Protein AF-A0A9P6DT80-F1 (afdb_monomer_lite)

pLDDT: mean 73.85, std 18.06, range [27.28, 92.75]

Radius of gyration: 29.96 Å; chains: 1; bounding box: 90×29×107 Å

Structure (mmCIF, N/CA/C/O backbone):
data_AF-A0A9P6DT80-F1
#
_entry.id   AF-A0A9P6DT80-F1
#
loop_
_atom_site.group_PDB
_atom_site.id
_atom_site.type_symbol
_atom_site.label_atom_id
_atom_site.label_alt_id
_atom_site.label_comp_id
_atom_site.label_asym_id
_atom_site.label_entity_id
_atom_site.label_seq_id
_atom_site.pdbx_PDB_ins_code
_atom_site.Cartn_x
_atom_site.Cartn_y
_atom_site.Cartn_z
_atom_site.occupancy
_atom_site.B_iso_or_equiv
_atom_site.auth_seq_id
_atom_site.auth_comp_id
_atom_site.auth_asym_id
_atom_site.auth_atom_id
_atom_site.pdbx_PDB_model_num
ATOM 1 N N . MET A 1 1 ? 61.943 18.143 -21.502 1.00 36.88 1 MET A N 1
ATOM 2 C CA . MET A 1 1 ? 60.800 18.085 -20.567 1.00 36.88 1 MET A CA 1
ATOM 3 C C . MET A 1 1 ? 59.694 17.311 -21.251 1.00 36.88 1 MET A C 1
ATOM 5 O O . MET A 1 1 ? 59.221 17.772 -22.281 1.00 36.88 1 MET A O 1
ATOM 9 N N . GLY A 1 2 ? 59.376 16.107 -20.773 1.00 38.72 2 GLY A N 1
ATOM 10 C CA . GLY A 1 2 ? 58.326 15.289 -21.380 1.00 38.72 2 GLY A CA 1
ATOM 11 C C . GLY A 1 2 ? 56.953 15.842 -21.018 1.00 38.72 2 GLY A C 1
ATOM 12 O O . GLY A 1 2 ? 56.641 15.955 -19.835 1.00 38.72 2 GLY A O 1
ATOM 13 N N . VAL A 1 3 ? 56.146 16.184 -22.020 1.00 31.58 3 VAL A N 1
ATOM 14 C CA . VAL A 1 3 ? 54.720 16.437 -21.804 1.00 31.58 3 VAL A CA 1
ATOM 15 C C . VAL A 1 3 ? 54.060 15.072 -21.666 1.00 31.58 3 VAL A C 1
ATOM 17 O O . VAL A 1 3 ? 53.997 14.313 -22.631 1.00 31.58 3 VAL A O 1
ATOM 20 N N . LEU A 1 4 ? 53.620 14.747 -20.450 1.00 29.17 4 LEU A N 1
ATOM 21 C CA . LEU A 1 4 ? 52.730 13.617 -20.213 1.00 29.17 4 LEU A CA 1
ATOM 22 C C . LEU A 1 4 ? 51.490 13.821 -21.085 1.00 29.17 4 LEU A C 1
ATOM 24 O O . LEU A 1 4 ? 50.778 14.810 -20.911 1.00 29.17 4 LEU A O 1
ATOM 28 N N . ALA A 1 5 ? 51.244 12.909 -22.025 1.00 30.67 5 ALA A N 1
ATOM 29 C CA . ALA A 1 5 ? 49.955 12.868 -22.696 1.00 30.67 5 ALA A CA 1
ATOM 30 C C . ALA A 1 5 ? 48.882 12.650 -21.612 1.00 30.67 5 ALA A C 1
ATOM 32 O O . ALA A 1 5 ? 49.016 11.687 -20.847 1.00 30.67 5 ALA A O 1
ATOM 33 N N . PRO A 1 6 ? 47.858 13.517 -21.493 1.00 35.78 6 PRO A N 1
ATOM 34 C CA . PRO A 1 6 ? 46.719 13.196 -20.647 1.00 35.78 6 PRO A CA 1
ATOM 35 C C . PRO A 1 6 ? 46.125 11.880 -21.153 1.00 35.78 6 PRO A C 1
ATOM 37 O O . PRO A 1 6 ? 46.066 11.658 -22.366 1.00 35.78 6 PRO A O 1
ATOM 40 N N . ALA A 1 7 ? 45.742 10.996 -20.229 1.00 36.31 7 ALA A N 1
ATOM 41 C CA . ALA A 1 7 ? 45.117 9.731 -20.586 1.00 36.31 7 ALA A CA 1
ATOM 42 C C . ALA A 1 7 ? 43.916 10.027 -21.492 1.00 36.31 7 ALA A C 1
ATOM 44 O O . ALA A 1 7 ? 43.016 10.773 -21.115 1.00 36.31 7 ALA A O 1
ATOM 45 N N . MET A 1 8 ? 43.962 9.518 -22.721 1.00 42.62 8 MET A N 1
ATOM 46 C CA . MET A 1 8 ? 42.931 9.780 -23.713 1.00 42.62 8 MET A CA 1
ATOM 47 C C . MET A 1 8 ? 41.726 8.917 -23.346 1.00 42.62 8 MET A C 1
ATOM 49 O O . MET A 1 8 ? 41.722 7.718 -23.631 1.00 42.62 8 MET A O 1
ATOM 53 N N . ASP A 1 9 ? 40.760 9.516 -22.645 1.00 51.28 9 ASP A N 1
ATOM 54 C CA . ASP A 1 9 ? 39.538 8.836 -22.216 1.00 51.28 9 ASP A CA 1
ATOM 55 C C . ASP A 1 9 ? 38.872 8.139 -23.416 1.00 51.28 9 ASP A C 1
ATOM 57 O O . ASP A 1 9 ? 38.816 8.713 -24.512 1.00 51.28 9 ASP A O 1
ATOM 61 N N . PRO A 1 10 ? 38.416 6.882 -23.261 1.00 57.25 10 PRO A N 1
ATOM 62 C CA . PRO A 1 10 ? 38.037 6.058 -24.398 1.00 57.25 10 PRO A CA 1
ATOM 63 C C . PRO A 1 10 ? 36.824 6.642 -25.142 1.00 57.25 10 PRO A C 1
ATOM 65 O O . PRO A 1 10 ? 35.863 7.079 -24.501 1.00 57.25 10 PRO A O 1
ATOM 68 N N . PRO A 1 11 ? 36.830 6.624 -26.490 1.00 62.97 11 PRO A N 1
ATOM 69 C CA . PRO A 1 11 ? 35.710 7.109 -27.289 1.00 62.97 11 PRO A CA 1
ATOM 70 C C . PRO A 1 11 ? 34.443 6.271 -27.046 1.00 62.97 11 PRO A C 1
ATOM 72 O O . PRO A 1 11 ? 34.544 5.109 -26.640 1.00 62.97 11 PRO A O 1
ATOM 75 N N . PRO A 1 12 ? 33.247 6.823 -27.327 1.00 65.19 12 PRO A N 1
ATOM 76 C CA . PRO A 1 12 ? 31.992 6.110 -27.133 1.00 65.19 12 PRO A CA 1
ATOM 77 C C . PRO A 1 12 ? 31.936 4.806 -27.946 1.00 65.19 12 PRO A C 1
ATOM 79 O O . PRO A 1 12 ? 32.322 4.766 -29.116 1.00 65.19 12 PRO A O 1
ATOM 82 N N . LEU A 1 13 ? 31.453 3.731 -27.318 1.00 74.06 13 LEU A N 1
ATOM 83 C CA . LEU A 1 13 ? 31.483 2.372 -27.868 1.00 74.06 13 LEU A CA 1
ATOM 84 C C . LEU A 1 13 ? 30.098 1.929 -28.349 1.00 74.06 13 LEU A C 1
ATOM 86 O O . LEU A 1 13 ? 29.192 1.728 -27.545 1.00 74.06 13 LEU A O 1
ATOM 90 N N . ALA A 1 14 ? 29.963 1.711 -29.658 1.00 74.25 14 ALA A N 1
ATOM 91 C CA . ALA A 1 14 ? 28.757 1.195 -30.304 1.00 74.25 14 ALA A CA 1
ATOM 92 C C . ALA A 1 14 ? 28.966 -0.255 -30.779 1.00 74.25 14 ALA A C 1
ATOM 94 O O . ALA A 1 14 ? 29.925 -0.534 -31.502 1.00 74.25 14 ALA A O 1
ATOM 95 N N . MET A 1 15 ? 28.089 -1.190 -30.399 1.00 70.75 15 MET A N 1
ATOM 96 C CA . MET A 1 15 ? 28.215 -2.614 -30.751 1.00 70.75 15 MET A CA 1
ATOM 97 C C . MET A 1 15 ? 26.873 -3.265 -31.113 1.00 70.75 15 MET A C 1
ATOM 99 O O . MET A 1 15 ? 26.069 -3.561 -30.238 1.00 70.75 15 MET A O 1
ATOM 103 N N . GLY A 1 16 ? 26.687 -3.603 -32.392 1.00 60.28 16 GLY A N 1
ATOM 104 C CA . GLY A 1 16 ? 25.536 -4.376 -32.876 1.00 60.28 16 GLY A CA 1
ATOM 105 C C . GLY A 1 16 ? 24.397 -3.505 -33.412 1.00 60.28 16 GLY A C 1
ATOM 106 O O . GLY A 1 16 ? 23.577 -3.000 -32.657 1.00 60.28 16 GLY A O 1
ATOM 107 N N . GLY A 1 17 ? 24.308 -3.388 -34.741 1.00 66.88 17 GLY A N 1
ATOM 108 C CA . GLY A 1 17 ? 23.272 -2.594 -35.409 1.00 66.88 17 GLY A CA 1
ATOM 109 C C . GLY A 1 17 ? 23.470 -1.073 -35.283 1.00 66.88 17 GLY A C 1
ATOM 110 O O . GLY A 1 17 ? 24.549 -0.617 -34.899 1.00 66.88 17 GLY A O 1
ATOM 111 N N . PRO A 1 18 ? 22.453 -0.269 -35.648 1.00 71.81 18 PRO A N 1
ATOM 112 C CA . PRO A 1 18 ? 22.472 1.177 -35.445 1.00 71.81 18 PRO A CA 1
ATOM 113 C C . PRO A 1 18 ? 22.321 1.487 -33.948 1.00 71.81 18 PRO A C 1
ATOM 115 O O . PRO A 1 18 ? 21.215 1.430 -33.413 1.00 71.81 18 PRO A O 1
ATOM 118 N N . ALA A 1 19 ? 23.445 1.788 -33.298 1.00 71.12 19 ALA A N 1
ATOM 119 C CA . ALA A 1 19 ? 23.554 2.003 -31.856 1.00 71.12 19 ALA A CA 1
ATOM 120 C C . ALA A 1 19 ? 24.296 3.327 -31.550 1.00 71.12 19 ALA A C 1
ATOM 122 O O . ALA A 1 19 ? 25.499 3.307 -31.283 1.00 71.12 19 ALA A O 1
ATOM 123 N N . PRO A 1 20 ? 23.652 4.505 -31.681 1.00 76.62 20 PRO A N 1
ATOM 124 C CA . PRO A 1 20 ? 24.302 5.791 -31.427 1.00 76.62 20 PRO A CA 1
ATOM 125 C C . PRO A 1 20 ? 24.743 5.942 -29.962 1.00 76.62 20 PRO A C 1
ATOM 127 O O . PRO A 1 20 ? 23.935 5.820 -29.042 1.00 76.62 20 PRO A O 1
ATOM 130 N N . ALA A 1 21 ? 26.020 6.274 -29.761 1.00 77.00 21 ALA A N 1
ATOM 131 C CA . ALA A 1 21 ? 26.605 6.589 -28.462 1.00 77.00 21 ALA A CA 1
ATOM 132 C C . ALA A 1 21 ? 27.289 7.970 -28.513 1.00 77.00 21 ALA A C 1
ATOM 134 O O . ALA A 1 21 ? 28.134 8.215 -29.376 1.00 77.00 21 ALA A O 1
ATOM 135 N N . MET A 1 22 ? 26.912 8.883 -27.614 1.00 76.06 22 MET A N 1
ATOM 136 C CA . MET A 1 22 ? 27.377 10.272 -27.576 1.00 76.06 22 MET A CA 1
ATOM 137 C C . MET A 1 22 ? 27.570 10.745 -26.127 1.00 76.06 22 MET A C 1
ATOM 139 O O . MET A 1 22 ? 26.680 10.600 -25.294 1.00 76.06 22 MET A O 1
ATOM 143 N N . GLY A 1 23 ? 28.733 11.335 -25.843 1.00 65.69 23 GLY A N 1
ATOM 144 C CA . GLY A 1 23 ? 29.184 11.672 -24.488 1.00 65.69 23 GLY A CA 1
ATOM 145 C C . GLY A 1 23 ? 30.305 10.745 -24.000 1.00 65.69 23 GLY A C 1
ATOM 14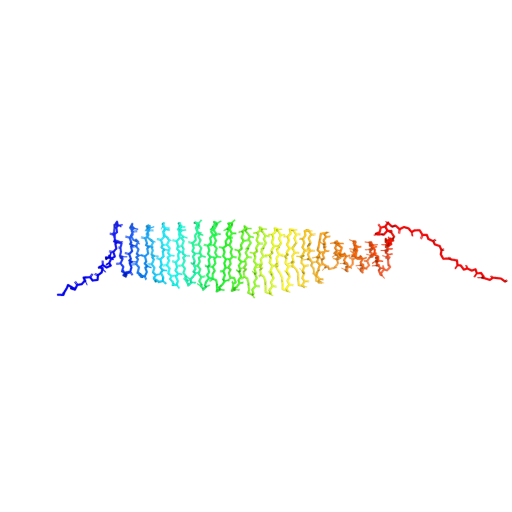6 O O . GLY A 1 23 ? 30.619 9.741 -24.644 1.00 65.69 23 GLY A O 1
ATOM 147 N N . LEU A 1 24 ? 30.968 11.124 -22.903 1.00 72.69 24 LEU A N 1
ATOM 148 C CA . LEU A 1 24 ? 32.151 10.432 -22.381 1.00 72.69 24 LEU A CA 1
ATOM 149 C C . LEU A 1 24 ? 31.971 10.054 -20.901 1.00 72.69 24 LEU A C 1
ATOM 151 O O . LEU A 1 24 ? 31.813 10.956 -20.081 1.00 72.69 24 LEU A O 1
ATOM 155 N N . PRO A 1 25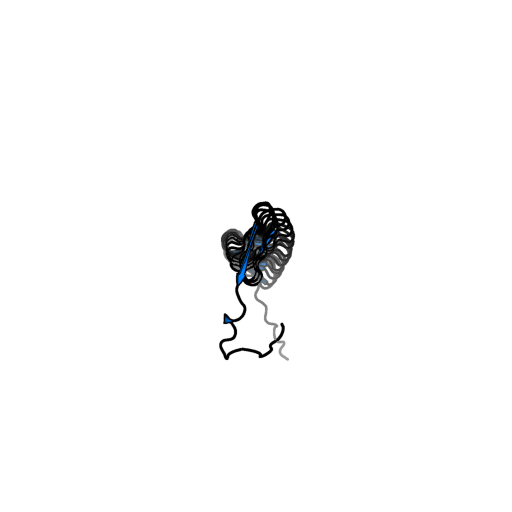 ? 32.063 8.766 -20.520 1.00 78.19 25 PRO A N 1
ATOM 156 C CA . PRO A 1 25 ? 32.027 7.570 -21.368 1.00 78.19 25 PRO A CA 1
ATOM 157 C C . PRO A 1 25 ? 30.581 7.156 -21.714 1.00 78.19 25 PRO A C 1
ATOM 159 O O . PRO A 1 25 ? 29.742 7.035 -20.822 1.00 78.19 25 PRO A O 1
ATOM 162 N N . ALA A 1 26 ? 30.298 6.877 -22.992 1.00 80.12 26 ALA A N 1
ATOM 163 C CA . ALA A 1 26 ? 29.012 6.329 -23.438 1.00 80.12 26 ALA A CA 1
ATOM 164 C C . ALA A 1 26 ? 29.171 4.964 -24.137 1.00 80.12 26 ALA A C 1
ATOM 166 O O . ALA A 1 26 ? 30.080 4.779 -24.947 1.00 80.12 26 ALA A O 1
ATOM 167 N N . LEU A 1 27 ? 28.282 4.008 -23.853 1.00 83.12 27 LEU A N 1
ATOM 168 C CA . LEU A 1 27 ? 28.263 2.677 -24.476 1.00 83.12 27 LEU A CA 1
ATOM 169 C C . LEU A 1 27 ? 26.845 2.316 -24.922 1.00 83.12 27 LEU A C 1
ATOM 171 O O . LEU A 1 27 ? 25.939 2.311 -24.097 1.00 83.12 27 LEU A O 1
ATOM 175 N N . ALA A 1 28 ? 26.671 1.963 -26.196 1.00 83.75 28 ALA A N 1
ATOM 176 C CA . ALA A 1 28 ? 25.418 1.463 -26.762 1.00 83.75 28 ALA A CA 1
ATOM 177 C C . ALA A 1 28 ? 25.636 0.073 -27.384 1.00 83.75 28 ALA A C 1
ATOM 179 O O . ALA A 1 28 ? 26.526 -0.119 -28.220 1.00 83.75 28 ALA A O 1
ATOM 180 N N . ARG A 1 29 ? 24.854 -0.919 -26.960 1.00 83.75 29 ARG A N 1
ATOM 181 C CA . ARG A 1 29 ? 24.945 -2.305 -27.421 1.00 83.75 29 ARG A CA 1
ATOM 182 C C . ARG A 1 29 ? 23.568 -2.872 -27.759 1.00 83.75 29 ARG A C 1
ATOM 184 O O . ARG A 1 29 ? 22.625 -2.717 -26.989 1.00 83.75 29 ARG A O 1
ATOM 191 N N . ASP A 1 30 ? 23.524 -3.590 -28.878 1.00 85.25 30 ASP A N 1
ATOM 192 C CA . ASP A 1 30 ? 22.353 -4.195 -29.521 1.00 85.25 30 ASP A CA 1
ATOM 193 C C . ASP A 1 30 ? 21.463 -3.208 -30.307 1.00 85.25 30 ASP A C 1
ATOM 195 O O . ASP A 1 30 ? 21.610 -1.984 -30.254 1.00 85.25 30 ASP A O 1
ATOM 199 N N . LEU A 1 31 ? 20.573 -3.767 -31.133 1.00 78.12 31 LEU A N 1
ATOM 200 C CA . LEU A 1 31 ? 19.854 -3.055 -32.192 1.00 78.12 31 LEU A CA 1
ATOM 201 C C . LEU A 1 31 ? 18.932 -1.950 -31.644 1.00 78.12 31 LEU A C 1
ATOM 203 O O . LEU A 1 31 ? 18.052 -2.218 -30.827 1.00 78.12 31 LEU A O 1
ATOM 207 N N . LEU A 1 32 ? 19.089 -0.722 -32.158 1.00 79.00 32 LEU A N 1
ATOM 208 C CA . LEU A 1 32 ? 18.347 0.473 -31.721 1.00 79.00 32 LEU A CA 1
ATOM 209 C C . LEU A 1 32 ? 18.551 0.829 -30.232 1.00 79.00 32 LEU A C 1
ATOM 211 O O . LEU A 1 32 ? 17.735 1.553 -29.663 1.00 79.00 32 LEU A O 1
ATOM 215 N N . SER A 1 33 ? 19.631 0.356 -29.602 1.00 83.88 33 SER A N 1
ATOM 216 C CA . SER A 1 33 ? 20.122 0.943 -28.349 1.00 83.88 33 SER A CA 1
ATOM 217 C C . SER A 1 33 ? 20.634 2.366 -28.595 1.00 83.88 33 SER A C 1
ATOM 219 O O . SER A 1 33 ? 21.113 2.687 -29.683 1.00 83.88 33 SER A O 1
ATOM 221 N N . LEU A 1 34 ? 20.532 3.242 -27.600 1.00 85.12 34 LEU A N 1
ATOM 222 C CA . LEU A 1 34 ? 21.004 4.624 -27.704 1.00 85.12 34 LEU A CA 1
ATOM 223 C C . LEU A 1 34 ? 21.593 5.056 -26.367 1.00 85.12 34 LEU A C 1
ATOM 225 O O . LEU A 1 34 ? 20.947 4.874 -25.345 1.00 85.12 34 LEU A O 1
ATOM 229 N N . ALA A 1 35 ? 22.780 5.660 -26.368 1.00 85.56 35 ALA A N 1
ATOM 230 C CA . ALA A 1 35 ? 23.416 6.199 -25.166 1.00 85.56 35 ALA A CA 1
ATOM 231 C C . ALA A 1 35 ? 23.802 7.670 -25.382 1.00 85.56 35 ALA A C 1
ATOM 233 O O . ALA A 1 35 ? 24.686 7.963 -26.182 1.00 85.56 35 ALA A O 1
ATOM 234 N N . MET A 1 36 ? 23.155 8.603 -24.683 1.00 83.50 36 MET A N 1
ATOM 235 C CA . MET A 1 36 ? 23.426 10.044 -24.771 1.00 83.50 36 MET A CA 1
ATOM 236 C C . MET A 1 36 ? 23.654 10.638 -23.378 1.00 83.50 36 MET A C 1
ATOM 238 O O . MET A 1 36 ? 22.701 11.000 -22.696 1.00 83.50 36 MET A O 1
ATOM 242 N N . GLY A 1 37 ? 24.912 10.738 -22.946 1.00 78.50 37 GLY A N 1
ATOM 243 C CA . GLY A 1 37 ? 25.258 11.189 -21.594 1.00 78.50 37 GLY A CA 1
ATOM 244 C C . GLY A 1 37 ? 26.698 10.877 -21.183 1.00 78.50 37 GLY A C 1
ATOM 245 O O . GLY A 1 37 ? 27.471 10.306 -21.952 1.00 78.50 37 GLY A O 1
ATOM 246 N N . ALA A 1 38 ? 27.082 11.282 -19.972 1.00 80.19 38 ALA A N 1
ATOM 247 C CA . ALA A 1 38 ? 28.473 11.238 -19.504 1.00 80.19 38 ALA A CA 1
ATOM 248 C C . ALA A 1 38 ? 28.589 10.944 -17.985 1.00 80.19 38 ALA A C 1
ATOM 250 O O . ALA A 1 38 ? 28.831 11.866 -17.205 1.00 80.19 38 ALA A O 1
ATOM 251 N N . PRO A 1 39 ? 28.440 9.683 -17.526 1.00 84.12 39 PRO A N 1
ATOM 252 C CA . PRO A 1 39 ? 28.348 8.445 -18.310 1.00 84.12 39 PRO A CA 1
ATOM 253 C C . PRO A 1 39 ? 26.930 8.016 -18.733 1.00 84.12 39 PRO A C 1
ATOM 255 O O . PRO A 1 39 ? 25.958 8.262 -18.019 1.00 84.12 39 PRO A O 1
ATOM 258 N N . ALA A 1 40 ? 26.835 7.285 -19.851 1.00 85.88 40 ALA A N 1
ATOM 259 C CA . ALA A 1 40 ? 25.605 6.628 -20.313 1.00 85.88 40 ALA A CA 1
ATOM 260 C C . ALA A 1 40 ? 25.857 5.178 -20.780 1.00 85.88 40 ALA A C 1
ATOM 262 O O . ALA A 1 40 ? 26.786 4.923 -21.544 1.00 85.88 40 ALA A O 1
ATOM 263 N N . LEU A 1 41 ? 25.027 4.216 -20.365 1.00 87.81 41 LEU A N 1
ATOM 264 C CA . LEU A 1 41 ? 25.150 2.806 -20.765 1.00 87.81 41 LEU A CA 1
ATOM 265 C C . LEU A 1 41 ? 23.805 2.238 -21.222 1.00 87.81 41 LEU A C 1
ATOM 267 O O . LEU A 1 41 ? 22.877 2.149 -20.431 1.00 87.81 41 LEU A O 1
ATOM 271 N N . ALA A 1 42 ? 23.721 1.807 -22.477 1.00 88.25 42 ALA A N 1
ATOM 272 C CA . ALA A 1 42 ? 22.556 1.185 -23.092 1.00 88.25 42 ALA A CA 1
ATOM 273 C C . ALA A 1 42 ? 22.914 -0.219 -23.600 1.00 88.25 42 ALA A C 1
ATOM 275 O O . ALA A 1 42 ? 23.799 -0.364 -24.442 1.00 88.25 42 ALA A O 1
ATOM 276 N N . VAL A 1 43 ? 22.255 -1.262 -23.091 1.00 88.12 43 VAL A N 1
ATOM 277 C CA . VAL A 1 43 ? 22.503 -2.665 -23.474 1.00 88.12 43 VAL A CA 1
ATOM 278 C C . VAL A 1 43 ? 21.173 -3.396 -23.629 1.00 88.12 43 VAL A C 1
ATOM 280 O O . VAL A 1 43 ? 20.625 -3.909 -22.654 1.00 88.12 43 VAL A O 1
ATOM 283 N N . GLY A 1 44 ? 20.646 -3.441 -24.849 1.00 86.19 44 GLY A N 1
ATOM 284 C CA . GLY A 1 44 ? 19.372 -4.089 -25.144 1.00 86.19 44 GLY A CA 1
ATOM 285 C C . GLY A 1 44 ? 18.709 -3.570 -26.417 1.00 86.19 44 GLY A C 1
ATOM 286 O O . GLY A 1 44 ? 19.036 -2.502 -26.934 1.00 86.19 44 GLY A O 1
ATOM 287 N N . VAL A 1 45 ? 17.748 -4.336 -26.936 1.00 87.62 45 VAL A N 1
ATOM 288 C CA . VAL A 1 45 ? 16.996 -3.946 -28.135 1.00 87.62 45 VAL A CA 1
ATOM 289 C C . VAL A 1 45 ? 16.026 -2.817 -27.791 1.00 87.62 45 VAL A C 1
ATOM 291 O O . VAL A 1 45 ? 15.202 -2.967 -26.887 1.00 87.62 45 VAL A O 1
ATOM 294 N N . GLN A 1 46 ? 16.112 -1.710 -28.538 1.00 85.62 46 GLN A N 1
ATOM 295 C CA . GLN A 1 46 ? 15.339 -0.483 -28.294 1.00 85.62 46 GLN A CA 1
ATOM 296 C C . GLN A 1 46 ? 15.502 0.062 -26.863 1.00 85.62 46 GLN A C 1
ATOM 298 O O . GLN A 1 46 ? 14.520 0.454 -26.234 1.00 85.62 46 GLN A O 1
ATOM 303 N N . ALA A 1 47 ? 16.740 0.076 -26.353 1.00 88.25 47 ALA A N 1
ATOM 304 C CA . ALA A 1 47 ? 17.060 0.565 -25.014 1.00 88.25 47 ALA A CA 1
ATOM 305 C C . ALA A 1 47 ? 17.731 1.959 -25.037 1.00 88.25 47 ALA A C 1
ATOM 307 O O . ALA A 1 47 ? 18.949 2.035 -25.222 1.00 88.25 47 ALA A O 1
ATOM 308 N N . PRO A 1 48 ? 16.990 3.078 -24.908 1.00 88.19 48 PRO A N 1
ATOM 309 C CA . PRO A 1 48 ? 17.581 4.410 -24.787 1.00 88.19 48 PRO A CA 1
ATOM 310 C C . PRO A 1 48 ? 18.008 4.732 -23.344 1.00 88.19 48 PRO A C 1
ATOM 312 O O . PRO A 1 48 ? 17.200 4.675 -22.422 1.00 88.19 48 PRO A O 1
ATOM 315 N N . ALA A 1 49 ? 19.258 5.157 -23.171 1.00 88.38 49 ALA A N 1
ATOM 316 C CA . ALA A 1 49 ? 19.795 5.804 -21.979 1.00 88.38 49 ALA A CA 1
ATOM 317 C C . ALA A 1 49 ? 20.179 7.254 -22.322 1.00 88.38 49 ALA A C 1
ATOM 319 O O . ALA A 1 49 ? 21.048 7.485 -23.165 1.00 88.38 49 ALA A O 1
ATOM 320 N N . MET A 1 50 ? 19.537 8.228 -21.685 1.00 85.62 50 MET A N 1
ATOM 321 C CA . MET A 1 50 ? 19.749 9.663 -21.884 1.00 85.62 50 MET A CA 1
ATOM 322 C C . MET A 1 50 ? 19.978 10.365 -20.539 1.00 85.62 50 MET A C 1
ATOM 324 O O . MET A 1 50 ? 19.385 9.974 -19.537 1.00 85.62 50 MET A O 1
ATOM 328 N N . ASP A 1 51 ? 20.791 11.424 -20.552 1.00 83.62 51 ASP A N 1
ATOM 329 C CA . ASP A 1 51 ? 21.189 12.275 -19.417 1.00 83.62 51 ASP A CA 1
ATOM 330 C C . ASP A 1 51 ? 22.315 11.712 -18.514 1.00 83.62 51 ASP A C 1
ATOM 332 O O . ASP A 1 51 ? 23.190 10.966 -18.958 1.00 83.62 51 ASP A O 1
ATOM 336 N N . LEU A 1 52 ? 22.409 12.215 -17.277 1.00 81.44 52 LEU A N 1
ATOM 337 C CA . LEU A 1 52 ? 23.649 12.307 -16.500 1.00 81.44 52 LEU A CA 1
ATOM 338 C C . LEU A 1 52 ? 23.507 11.819 -15.045 1.00 81.44 52 LEU A C 1
ATOM 340 O O . LEU A 1 52 ? 22.966 12.549 -14.215 1.00 81.44 52 LEU A O 1
ATOM 344 N N . PRO A 1 53 ? 24.134 10.694 -14.661 1.00 86.50 53 PRO A N 1
ATOM 345 C CA . PRO A 1 53 ? 24.394 9.483 -15.448 1.00 86.50 53 PRO A CA 1
ATOM 346 C C . PRO A 1 53 ? 23.126 8.672 -15.768 1.00 86.50 53 PRO A C 1
ATOM 348 O O . PRO A 1 53 ? 22.171 8.693 -14.993 1.00 86.50 53 PRO A O 1
ATOM 351 N N . ALA A 1 54 ? 23.156 7.878 -16.843 1.00 87.81 54 ALA A N 1
ATOM 352 C CA . ALA A 1 54 ? 22.028 7.038 -17.265 1.00 87.81 54 ALA A CA 1
ATOM 353 C C . ALA A 1 54 ? 22.422 5.579 -17.569 1.00 87.81 54 ALA A C 1
ATOM 355 O O . ALA A 1 54 ? 23.442 5.321 -18.211 1.00 87.81 54 ALA A O 1
ATOM 356 N N . LEU A 1 55 ? 21.597 4.609 -17.163 1.00 90.12 55 LEU A N 1
ATOM 357 C CA . LEU A 1 55 ? 21.770 3.188 -17.498 1.00 90.12 55 LEU A CA 1
ATOM 358 C C . LEU A 1 55 ? 20.450 2.581 -17.981 1.00 90.12 55 LEU A C 1
ATOM 360 O O . LEU A 1 55 ? 19.486 2.608 -17.234 1.00 90.12 55 LEU A O 1
ATOM 364 N N . ALA A 1 56 ? 20.413 1.984 -19.170 1.00 90.25 56 ALA A N 1
ATOM 365 C CA . ALA A 1 56 ? 19.288 1.213 -19.695 1.00 90.25 56 ALA A CA 1
ATOM 366 C C . ALA A 1 56 ? 19.746 -0.199 -20.090 1.00 90.25 56 ALA A C 1
ATOM 368 O O . ALA A 1 56 ? 20.725 -0.365 -20.824 1.00 90.25 56 ALA A O 1
ATOM 369 N N . ARG A 1 57 ? 19.056 -1.232 -19.606 1.00 90.44 57 ARG A N 1
ATOM 370 C CA . ARG A 1 57 ? 19.411 -2.633 -19.842 1.00 90.44 57 ARG A CA 1
ATOM 371 C C . ARG A 1 57 ? 18.179 -3.510 -20.057 1.00 90.44 57 ARG A C 1
ATOM 373 O O . ARG A 1 57 ? 17.236 -3.438 -19.279 1.00 90.44 57 ARG A O 1
ATOM 380 N N . ASP A 1 58 ? 18.292 -4.407 -21.036 1.00 90.62 58 ASP A N 1
ATOM 381 C CA . ASP A 1 58 ? 17.274 -5.336 -21.546 1.00 90.62 58 ASP A CA 1
ATOM 382 C C . ASP A 1 58 ? 16.275 -4.687 -22.536 1.00 90.62 58 ASP A C 1
ATOM 384 O O . ASP A 1 58 ? 16.431 -3.540 -22.956 1.00 90.62 58 ASP A O 1
ATOM 388 N N . LEU A 1 59 ? 15.317 -5.473 -23.039 1.00 88.06 59 LEU A N 1
ATOM 389 C CA . LEU A 1 59 ? 14.430 -5.091 -24.148 1.00 88.06 59 LEU A CA 1
ATOM 390 C C . LEU A 1 59 ? 13.433 -3.997 -23.730 1.00 88.06 59 LEU A C 1
ATOM 392 O O . LEU A 1 59 ? 12.696 -4.180 -22.764 1.00 88.06 59 LEU A O 1
ATOM 396 N N . LEU A 1 60 ? 13.350 -2.901 -24.494 1.00 88.12 60 LEU A N 1
ATOM 397 C CA . LEU A 1 60 ? 12.487 -1.741 -24.196 1.00 88.12 60 LEU A CA 1
ATOM 398 C C . LEU A 1 60 ? 12.752 -1.080 -22.822 1.00 88.12 60 LEU A C 1
ATOM 400 O O . LEU A 1 60 ? 11.858 -0.449 -22.257 1.00 88.12 60 LEU A O 1
ATOM 404 N N . ALA A 1 61 ? 13.961 -1.215 -22.271 1.00 89.62 61 ALA A N 1
ATOM 405 C CA . ALA A 1 61 ? 14.381 -0.467 -21.087 1.00 89.62 61 ALA A CA 1
ATOM 406 C C . ALA A 1 61 ? 14.718 0.982 -21.460 1.00 89.62 61 ALA A C 1
ATOM 408 O O . ALA A 1 61 ? 15.531 1.219 -22.347 1.00 89.62 61 ALA A O 1
ATOM 409 N N . LEU A 1 62 ? 14.118 1.959 -20.787 1.00 90.50 62 LEU A N 1
ATOM 410 C CA . LEU A 1 62 ? 14.274 3.377 -21.101 1.00 90.50 62 LEU A CA 1
ATOM 411 C C . LEU A 1 62 ? 14.744 4.113 -19.852 1.00 90.50 62 LEU A C 1
ATOM 413 O O . LEU A 1 62 ? 14.056 4.083 -18.845 1.00 90.50 62 LEU A O 1
ATOM 417 N N . ALA A 1 63 ? 15.883 4.793 -19.917 1.00 90.69 63 ALA A N 1
ATOM 418 C CA . ALA A 1 63 ? 16.380 5.662 -18.858 1.00 90.69 63 ALA A CA 1
ATOM 419 C C . ALA A 1 63 ? 16.510 7.090 -19.396 1.00 90.69 63 ALA A C 1
ATOM 421 O O . ALA A 1 63 ? 17.283 7.333 -20.319 1.00 90.69 63 ALA A O 1
ATOM 422 N N . MET A 1 64 ? 15.751 8.023 -18.829 1.00 87.81 64 MET A N 1
ATOM 423 C CA . MET A 1 64 ? 15.826 9.459 -19.103 1.00 87.81 64 MET A CA 1
ATOM 424 C C . MET A 1 64 ? 15.806 10.207 -17.767 1.00 87.81 64 MET A C 1
ATOM 426 O O . MET A 1 64 ? 14.944 9.946 -16.926 1.00 87.81 64 MET A O 1
ATOM 430 N N . GLY A 1 65 ? 16.730 11.143 -17.570 1.00 82.31 65 GLY A N 1
ATOM 431 C CA . GLY A 1 65 ? 16.882 11.899 -16.329 1.00 82.31 65 GLY A CA 1
ATOM 432 C C . GLY A 1 65 ? 18.211 11.674 -15.603 1.00 82.31 65 GLY A C 1
ATOM 433 O O . GLY A 1 65 ? 18.997 10.777 -15.898 1.00 82.31 65 GLY A O 1
ATOM 434 N N . ALA A 1 66 ? 18.488 12.562 -14.649 1.00 83.06 66 ALA A N 1
ATOM 435 C CA . ALA A 1 66 ? 19.818 12.756 -14.085 1.00 83.06 66 ALA A CA 1
ATOM 436 C C . ALA A 1 66 ? 19.828 12.568 -12.555 1.00 83.06 66 ALA A C 1
ATOM 438 O O . ALA A 1 66 ? 19.437 13.497 -11.846 1.00 83.06 66 ALA A O 1
ATOM 439 N N . PRO A 1 67 ? 20.282 11.425 -12.001 1.00 86.38 67 PRO A N 1
ATOM 440 C CA . PRO A 1 67 ? 20.579 10.143 -12.650 1.00 86.38 67 PRO A CA 1
ATOM 441 C C . PRO A 1 67 ? 19.334 9.275 -12.902 1.00 86.38 67 PRO A C 1
ATOM 443 O O . PRO A 1 67 ? 18.380 9.327 -12.121 1.00 86.38 67 PRO A O 1
ATOM 446 N N . ALA A 1 68 ? 19.402 8.392 -13.902 1.00 87.56 68 ALA A N 1
ATOM 447 C CA . ALA A 1 68 ? 18.373 7.394 -14.214 1.00 87.56 68 ALA A CA 1
ATOM 448 C C . ALA A 1 68 ? 18.962 5.980 -14.387 1.00 87.56 68 ALA A C 1
ATOM 450 O O . ALA A 1 68 ? 20.086 5.798 -14.859 1.00 87.56 68 ALA A O 1
ATOM 451 N N . LEU A 1 69 ? 18.194 4.954 -14.019 1.00 90.69 69 LEU A N 1
ATOM 452 C CA . LEU A 1 69 ? 18.574 3.548 -14.167 1.00 90.69 69 LEU A CA 1
ATOM 453 C C . LEU A 1 69 ? 17.336 2.738 -14.545 1.00 90.69 69 LEU A C 1
ATOM 455 O O . LEU A 1 69 ? 16.341 2.808 -13.845 1.00 90.69 69 LEU A O 1
ATOM 459 N N . ALA A 1 70 ? 17.410 1.946 -15.605 1.00 91.00 70 ALA A N 1
ATOM 460 C CA . ALA A 1 70 ? 16.371 1.052 -16.087 1.00 91.00 70 ALA A CA 1
ATOM 461 C C . ALA A 1 70 ? 16.979 -0.330 -16.341 1.00 91.00 70 ALA A C 1
ATOM 463 O O . ALA A 1 70 ? 17.870 -0.468 -17.180 1.00 91.00 70 ALA A O 1
ATOM 464 N N . VAL A 1 71 ? 16.523 -1.352 -15.618 1.00 90.75 71 VAL A N 1
ATOM 465 C CA . VAL A 1 71 ? 16.996 -2.736 -15.763 1.00 90.75 71 VAL A CA 1
ATOM 466 C C . VAL A 1 71 ? 15.802 -3.681 -15.780 1.00 90.75 71 VAL A C 1
ATOM 468 O O . VAL A 1 71 ? 15.179 -3.930 -14.750 1.00 90.75 71 VAL A O 1
ATOM 471 N N . GLY A 1 72 ? 15.495 -4.227 -16.952 1.00 88.00 72 GLY A N 1
ATOM 472 C CA . GLY A 1 72 ? 14.410 -5.183 -17.136 1.00 88.00 72 GLY A CA 1
ATOM 473 C C . GLY A 1 72 ? 13.613 -4.932 -18.409 1.00 88.00 72 GLY A C 1
ATOM 474 O O . GLY A 1 72 ? 13.665 -3.865 -19.020 1.00 88.00 72 GLY A O 1
ATOM 475 N N . VAL A 1 73 ? 12.853 -5.945 -18.821 1.00 89.06 73 VAL A N 1
ATOM 476 C CA . VAL A 1 73 ? 11.993 -5.849 -20.003 1.00 89.06 73 VAL A CA 1
ATOM 477 C C . VAL A 1 73 ? 10.873 -4.837 -19.750 1.00 89.06 73 VAL A C 1
ATOM 479 O O . VAL A 1 73 ? 10.144 -4.971 -18.770 1.00 89.06 73 VAL A O 1
ATOM 482 N N . GLN A 1 74 ? 10.725 -3.862 -20.653 1.00 88.75 74 GLN A N 1
ATOM 483 C CA . GLN A 1 74 ? 9.752 -2.763 -20.547 1.00 88.75 74 GLN A CA 1
ATOM 484 C C . GLN A 1 74 ? 9.893 -1.962 -19.239 1.00 88.75 74 GLN A C 1
ATOM 486 O O . GLN A 1 74 ? 8.919 -1.778 -18.515 1.00 88.75 74 GLN A O 1
ATOM 491 N N . ALA A 1 75 ? 11.110 -1.483 -18.959 1.00 90.38 75 ALA A N 1
ATOM 492 C CA . ALA A 1 75 ? 11.450 -0.675 -17.784 1.00 90.38 75 ALA A CA 1
ATOM 493 C C . ALA A 1 75 ? 11.673 0.816 -18.106 1.00 90.38 75 ALA A C 1
ATOM 495 O O . ALA A 1 75 ? 12.814 1.221 -18.318 1.00 90.38 75 ALA A O 1
ATOM 496 N N . PRO A 1 76 ? 10.628 1.661 -18.162 1.00 89.62 76 PRO A N 1
ATOM 497 C CA . PRO A 1 76 ? 10.782 3.115 -18.161 1.00 89.62 76 PRO A CA 1
ATOM 498 C C . PRO A 1 76 ? 11.167 3.691 -16.785 1.00 89.62 76 PRO A C 1
ATOM 500 O O . PRO A 1 76 ? 10.396 3.640 -15.829 1.00 89.62 76 PRO A O 1
ATOM 503 N N . ALA A 1 77 ? 12.326 4.339 -16.746 1.00 90.56 77 ALA A N 1
ATOM 504 C CA . ALA A 1 77 ? 12.815 5.259 -15.729 1.00 90.56 77 ALA A CA 1
ATOM 505 C C . ALA A 1 77 ? 12.881 6.674 -16.327 1.00 90.56 77 ALA A C 1
ATOM 507 O O . ALA A 1 77 ? 13.733 6.960 -17.166 1.00 90.56 77 ALA A O 1
ATOM 508 N N . MET A 1 78 ? 11.964 7.555 -15.929 1.00 88.06 78 MET A N 1
ATOM 509 C CA . MET A 1 78 ? 11.810 8.919 -16.448 1.00 88.06 78 MET A CA 1
ATOM 510 C C . MET A 1 78 ? 11.819 9.930 -15.298 1.00 88.06 78 MET A C 1
ATOM 512 O O . MET A 1 78 ? 10.770 10.404 -14.853 1.00 88.06 78 MET A O 1
ATOM 516 N N . GLY A 1 79 ? 13.004 10.249 -14.781 1.00 84.12 79 GLY A N 1
ATOM 517 C CA . GLY A 1 79 ? 13.113 11.064 -13.579 1.00 84.12 79 GLY A CA 1
ATOM 518 C C . GLY A 1 79 ? 14.527 11.288 -13.054 1.00 84.12 79 GLY A C 1
ATOM 519 O O . GLY A 1 79 ? 15.485 10.625 -13.438 1.00 84.12 79 GLY A O 1
ATOM 520 N N . VAL A 1 80 ? 14.641 12.239 -12.129 1.00 85.94 80 VAL A N 1
ATOM 521 C CA . VAL A 1 80 ? 15.850 12.467 -11.324 1.00 85.94 80 VAL A CA 1
ATOM 522 C C . VAL A 1 80 ? 15.841 11.454 -10.185 1.00 85.94 80 VAL A C 1
ATOM 524 O O . VAL A 1 80 ? 14.877 11.428 -9.428 1.00 85.94 80 VAL A O 1
ATOM 527 N N . LEU A 1 81 ? 16.898 10.648 -10.028 1.00 85.50 81 LEU A N 1
ATOM 528 C CA . LEU A 1 81 ? 16.996 9.612 -8.982 1.00 85.50 81 LEU A CA 1
ATOM 529 C C . LEU A 1 81 ? 15.830 8.596 -9.025 1.00 85.50 81 LEU A C 1
ATOM 531 O O . LEU A 1 81 ? 15.341 8.164 -7.982 1.00 85.50 81 LEU A O 1
ATOM 535 N N . ALA A 1 82 ? 15.376 8.217 -10.224 1.00 87.88 82 ALA A N 1
ATOM 536 C CA . ALA A 1 82 ? 14.194 7.373 -10.432 1.00 87.88 82 ALA A CA 1
ATOM 537 C C . ALA A 1 82 ? 14.544 5.992 -11.040 1.00 87.88 82 ALA A C 1
ATOM 539 O O . ALA A 1 82 ? 14.288 5.768 -12.221 1.00 87.88 82 ALA A O 1
ATOM 540 N N . PRO A 1 83 ? 15.196 5.072 -10.298 1.00 88.88 83 PRO A N 1
ATOM 541 C CA . PRO A 1 83 ? 15.578 3.762 -10.825 1.00 88.88 83 PRO A CA 1
ATOM 542 C C . PRO A 1 83 ? 14.364 2.837 -11.018 1.00 88.88 83 PRO A C 1
ATOM 544 O O . PRO A 1 83 ? 13.583 2.666 -10.090 1.00 88.88 83 PRO A O 1
ATOM 547 N N . ALA A 1 84 ? 14.258 2.187 -12.176 1.00 90.81 84 ALA A N 1
ATOM 548 C CA . ALA A 1 84 ? 13.278 1.159 -12.516 1.00 90.81 84 ALA A CA 1
ATOM 549 C C . ALA A 1 84 ? 13.970 -0.219 -12.647 1.00 90.81 84 ALA A C 1
ATOM 551 O O . ALA A 1 84 ? 14.869 -0.377 -13.476 1.00 90.81 84 ALA A O 1
ATOM 552 N N . MET A 1 85 ? 13.578 -1.217 -11.848 1.00 89.50 85 MET A N 1
ATOM 553 C CA . MET A 1 85 ? 14.118 -2.589 -11.889 1.00 89.50 85 MET A CA 1
ATOM 554 C C . MET A 1 85 ? 13.013 -3.661 -11.864 1.00 89.50 85 MET A C 1
ATOM 556 O O . MET A 1 85 ? 11.977 -3.455 -11.242 1.00 89.50 85 MET A O 1
ATOM 560 N N . ASP A 1 86 ? 13.283 -4.811 -12.489 1.00 87.19 86 ASP A N 1
ATOM 561 C CA . ASP A 1 86 ? 12.417 -6.004 -12.623 1.00 87.19 86 ASP A CA 1
ATOM 562 C C . ASP A 1 86 ? 11.164 -5.820 -13.511 1.00 87.19 86 ASP A C 1
ATOM 564 O O . ASP A 1 86 ? 10.360 -4.931 -13.264 1.00 87.19 86 ASP A O 1
ATOM 568 N N . PRO A 1 87 ? 10.940 -6.668 -14.537 1.00 79.50 87 PRO A N 1
ATOM 569 C CA . PRO A 1 87 ? 9.934 -6.442 -15.585 1.00 79.50 87 PRO A CA 1
ATOM 570 C C . PRO A 1 87 ? 8.472 -6.534 -15.099 1.00 79.50 87 PRO A C 1
ATOM 572 O O . PRO A 1 87 ? 8.146 -7.508 -14.423 1.00 79.50 87 PRO A O 1
ATOM 575 N N . PRO A 1 88 ? 7.528 -5.689 -15.565 1.00 85.19 88 PRO A N 1
ATOM 576 C CA . PRO A 1 88 ? 7.681 -4.347 -16.127 1.00 85.19 88 PRO A CA 1
ATOM 577 C C . PRO A 1 88 ? 7.523 -3.268 -15.024 1.00 85.19 88 PRO A C 1
ATOM 579 O O . PRO A 1 88 ? 6.418 -3.090 -14.498 1.00 85.19 88 PRO A O 1
ATOM 582 N N . PRO A 1 89 ? 8.587 -2.525 -14.676 1.00 86.75 89 PRO A N 1
ATOM 583 C CA . PRO A 1 89 ? 8.567 -1.459 -13.684 1.00 86.75 89 PRO A CA 1
ATOM 584 C C . PRO A 1 89 ? 8.405 -0.088 -14.354 1.00 86.75 89 PRO A C 1
ATOM 586 O O . PRO A 1 89 ? 8.879 0.129 -15.466 1.00 86.75 89 PRO A O 1
ATOM 589 N N . LEU A 1 90 ? 7.797 0.876 -13.672 1.00 89.62 90 LEU A N 1
ATOM 590 C CA . LEU A 1 90 ? 7.596 2.224 -14.195 1.00 89.62 90 LEU A CA 1
ATOM 591 C C . LEU A 1 90 ? 7.949 3.261 -13.132 1.00 89.62 90 LEU A C 1
ATOM 593 O O . LEU A 1 90 ? 7.200 3.452 -12.182 1.00 89.62 90 LEU A O 1
ATOM 597 N N . ALA A 1 91 ? 9.088 3.927 -13.300 1.00 90.31 91 ALA A N 1
ATOM 598 C CA . ALA A 1 91 ? 9.540 5.025 -12.458 1.00 90.31 91 ALA A CA 1
ATOM 599 C C . ALA A 1 91 ? 9.389 6.352 -13.214 1.00 90.31 91 ALA A C 1
ATOM 601 O O . ALA A 1 91 ? 9.963 6.537 -14.286 1.00 90.31 91 ALA A O 1
ATOM 602 N N . MET A 1 92 ? 8.628 7.293 -12.664 1.00 87.69 92 MET A N 1
ATOM 603 C CA . MET A 1 92 ? 8.509 8.670 -13.145 1.00 87.69 92 MET A CA 1
ATOM 604 C C . MET A 1 92 ? 8.631 9.636 -11.963 1.00 87.69 92 MET A C 1
ATOM 606 O O . MET A 1 92 ? 8.267 9.284 -10.846 1.00 87.69 92 MET A O 1
ATOM 610 N N . GLY A 1 93 ? 9.121 10.854 -12.208 1.00 81.50 93 GLY A N 1
ATOM 611 C CA . GLY A 1 93 ? 9.135 11.933 -11.211 1.00 81.50 93 GLY A CA 1
ATOM 612 C C . GLY A 1 93 ? 10.500 12.223 -10.570 1.00 81.50 93 GLY A C 1
ATOM 613 O O . GLY A 1 93 ? 11.549 11.789 -11.040 1.00 81.50 93 GLY A O 1
ATOM 614 N N . GLY A 1 94 ? 10.498 13.047 -9.518 1.00 76.81 94 GLY A N 1
ATOM 615 C CA . GLY A 1 94 ? 11.687 13.332 -8.701 1.00 76.81 94 GLY A CA 1
ATOM 616 C C . GLY A 1 94 ? 11.856 12.286 -7.594 1.00 76.81 94 GLY A C 1
ATOM 617 O O . GLY A 1 94 ? 10.849 11.808 -7.087 1.00 76.81 94 GLY A O 1
ATOM 618 N N . PRO A 1 95 ? 13.095 11.981 -7.176 1.00 84.88 95 PRO A N 1
ATOM 619 C CA . PRO A 1 95 ? 13.525 10.726 -6.544 1.00 84.88 95 PRO A CA 1
ATOM 620 C C . PRO A 1 95 ? 12.447 9.644 -6.376 1.00 84.88 95 PRO A C 1
ATOM 622 O O . PRO A 1 95 ? 11.809 9.575 -5.329 1.00 84.88 95 PRO A O 1
ATOM 625 N N . ALA A 1 96 ? 12.257 8.820 -7.415 1.00 88.94 96 ALA A N 1
ATOM 626 C CA . ALA A 1 96 ? 11.129 7.889 -7.533 1.00 88.94 96 ALA A CA 1
ATOM 627 C C . ALA A 1 96 ? 11.533 6.439 -7.901 1.00 88.94 96 ALA A C 1
ATOM 629 O O . ALA A 1 96 ? 11.385 6.041 -9.056 1.00 88.94 96 ALA A O 1
ATOM 630 N N . PRO A 1 97 ? 12.082 5.626 -6.976 1.00 89.25 97 PRO A N 1
ATOM 631 C CA . PRO A 1 97 ? 12.444 4.231 -7.253 1.00 89.25 97 PRO A CA 1
ATOM 632 C C . PRO A 1 97 ? 11.227 3.331 -7.518 1.00 89.25 97 PRO A C 1
ATOM 634 O O . PRO A 1 97 ? 10.290 3.343 -6.727 1.00 89.25 97 PRO A O 1
ATOM 637 N N . ALA A 1 98 ? 11.273 2.491 -8.555 1.00 90.94 98 ALA A N 1
ATOM 638 C CA . ALA A 1 98 ? 10.320 1.414 -8.831 1.00 90.94 98 ALA A CA 1
ATOM 639 C C . ALA A 1 98 ? 11.062 0.072 -8.991 1.00 90.94 98 ALA A C 1
ATOM 641 O O . ALA A 1 98 ? 11.881 -0.074 -9.893 1.00 90.94 98 ALA A O 1
ATOM 642 N N . MET A 1 99 ? 10.804 -0.920 -8.139 1.00 90.06 99 MET A N 1
ATOM 643 C CA . MET A 1 99 ? 11.440 -2.244 -8.205 1.00 90.06 99 MET A CA 1
ATOM 644 C C . MET A 1 99 ? 10.411 -3.355 -7.990 1.00 90.06 99 MET A C 1
ATOM 646 O O . MET A 1 99 ? 9.799 -3.408 -6.924 1.00 90.06 99 MET A O 1
ATOM 650 N N . GLY A 1 100 ? 10.227 -4.249 -8.962 1.00 85.00 100 GLY A N 1
ATOM 651 C CA . GLY A 1 100 ? 9.402 -5.454 -8.816 1.00 85.00 100 GLY A CA 1
ATOM 652 C C . GLY A 1 100 ? 8.312 -5.657 -9.877 1.00 85.00 100 GLY A C 1
ATOM 653 O O . GLY A 1 100 ? 8.153 -4.887 -10.820 1.00 85.00 100 GLY A O 1
ATOM 654 N N . LEU A 1 101 ? 7.558 -6.748 -9.713 1.00 83.81 101 LEU A N 1
ATOM 655 C CA . LEU A 1 101 ? 6.700 -7.374 -10.730 1.00 83.81 101 LEU A CA 1
ATOM 656 C C . LEU A 1 101 ? 5.191 -7.097 -10.516 1.00 83.81 101 LEU A C 1
ATOM 658 O O . LEU A 1 101 ? 4.554 -7.805 -9.730 1.00 83.81 101 LEU A O 1
ATOM 662 N N . PRO A 1 102 ? 4.551 -6.199 -11.288 1.00 87.19 102 PRO A N 1
ATOM 663 C CA . PRO A 1 102 ? 5.025 -4.878 -11.722 1.00 87.19 102 PRO A CA 1
ATOM 664 C C . PRO A 1 102 ? 5.068 -3.848 -10.571 1.00 87.19 102 PRO A C 1
ATOM 666 O O . PRO A 1 102 ? 4.217 -3.869 -9.679 1.00 87.19 102 PRO A O 1
ATOM 669 N N . ALA A 1 103 ? 5.988 -2.885 -10.638 1.00 90.25 103 ALA A N 1
ATOM 670 C CA . ALA A 1 103 ? 6.084 -1.757 -9.705 1.00 90.25 103 ALA A CA 1
ATOM 671 C C . ALA A 1 103 ? 5.897 -0.407 -10.421 1.00 90.25 103 ALA A C 1
ATOM 673 O O . ALA A 1 103 ? 6.455 -0.205 -11.494 1.00 90.25 103 ALA A O 1
ATOM 674 N N . LEU A 1 104 ? 5.156 0.539 -9.836 1.00 91.38 104 LEU A N 1
ATOM 675 C CA . LEU A 1 104 ? 4.930 1.877 -10.404 1.00 91.38 104 LEU A CA 1
ATOM 676 C C . LEU A 1 104 ? 5.215 2.968 -9.370 1.00 91.38 104 LEU A C 1
ATOM 678 O O . LEU A 1 104 ? 4.473 3.066 -8.405 1.00 91.38 104 LEU A O 1
ATOM 682 N N . ALA A 1 105 ? 6.220 3.814 -9.585 1.00 91.69 105 ALA A N 1
ATOM 683 C CA . ALA A 1 105 ? 6.463 5.056 -8.844 1.00 91.69 105 ALA A CA 1
ATOM 684 C C . ALA A 1 105 ? 6.292 6.246 -9.803 1.00 91.69 105 ALA A C 1
ATOM 686 O O . ALA A 1 105 ? 6.767 6.171 -10.936 1.00 91.69 105 ALA A O 1
ATOM 687 N N . ARG A 1 106 ? 5.578 7.312 -9.418 1.00 89.56 106 ARG A N 1
ATOM 688 C CA . ARG A 1 106 ? 5.179 8.374 -10.372 1.00 89.56 106 ARG A CA 1
ATOM 689 C C . ARG A 1 106 ? 5.460 9.819 -9.949 1.00 89.56 106 ARG A C 1
ATOM 691 O O . ARG A 1 106 ? 5.705 10.654 -10.823 1.00 89.56 106 ARG A O 1
ATOM 698 N N . ASP A 1 107 ? 5.409 10.110 -8.657 1.00 88.69 107 ASP A N 1
ATOM 699 C CA . ASP A 1 107 ? 5.449 11.478 -8.137 1.00 88.69 107 ASP A CA 1
ATOM 700 C C . ASP A 1 107 ? 6.715 11.747 -7.307 1.00 88.69 107 ASP A C 1
ATOM 702 O O . ASP A 1 107 ? 7.531 10.858 -7.049 1.00 88.69 107 ASP A O 1
ATOM 706 N N . LEU A 1 108 ? 6.915 13.007 -6.913 1.00 87.19 108 LEU A N 1
ATOM 707 C CA . LEU A 1 108 ? 8.119 13.441 -6.206 1.00 87.19 108 LEU A CA 1
ATOM 708 C C . LEU A 1 108 ? 8.266 12.741 -4.844 1.00 87.19 108 LEU A C 1
ATOM 710 O O . LEU A 1 108 ? 7.368 12.823 -4.009 1.00 87.19 108 LEU A O 1
ATOM 714 N N . LEU A 1 109 ? 9.420 12.108 -4.598 1.00 87.81 109 LEU A N 1
ATOM 715 C CA . LEU A 1 109 ? 9.702 11.308 -3.394 1.00 87.81 109 LEU A CA 1
ATOM 716 C C . LEU A 1 109 ? 8.737 10.116 -3.204 1.00 87.81 109 LEU A C 1
ATOM 718 O O . LEU A 1 109 ? 8.552 9.643 -2.081 1.00 87.81 109 LEU A O 1
ATOM 722 N N . SER A 1 110 ? 8.117 9.634 -4.285 1.00 89.62 110 SER A N 1
ATOM 723 C CA . SER A 1 110 ? 7.411 8.348 -4.296 1.00 89.62 110 SER A CA 1
ATOM 724 C C . SER A 1 110 ? 8.415 7.185 -4.306 1.00 89.62 110 SER A C 1
ATOM 726 O O . SER A 1 110 ? 9.588 7.359 -4.624 1.00 89.62 110 SER A O 1
ATOM 728 N N . LEU A 1 111 ? 7.998 5.980 -3.923 1.00 90.88 111 LEU A N 1
ATOM 729 C CA . LEU A 1 111 ? 8.857 4.792 -3.991 1.00 90.88 111 LEU A CA 1
ATOM 730 C C . LEU A 1 111 ? 7.975 3.556 -4.087 1.00 90.88 111 LEU A C 1
ATOM 732 O O . LEU A 1 111 ? 7.160 3.356 -3.204 1.00 90.88 111 LEU A O 1
ATOM 736 N N . ALA A 1 112 ? 8.149 2.715 -5.098 1.00 91.81 112 ALA A N 1
ATOM 737 C CA . ALA A 1 112 ? 7.457 1.441 -5.244 1.00 91.81 112 ALA A CA 1
ATOM 738 C C . ALA A 1 112 ? 8.466 0.288 -5.177 1.00 91.81 112 ALA A C 1
ATOM 740 O O . ALA A 1 112 ? 9.313 0.156 -6.051 1.00 91.81 112 ALA A O 1
ATOM 741 N N . MET A 1 113 ? 8.390 -0.569 -4.162 1.00 90.44 113 MET A N 1
ATOM 742 C CA . MET A 1 113 ? 9.211 -1.782 -4.070 1.00 90.44 113 MET A CA 1
ATOM 743 C C . MET A 1 113 ? 8.334 -2.987 -3.754 1.00 90.44 113 MET A C 1
ATOM 745 O O . MET A 1 113 ? 7.752 -3.040 -2.679 1.00 90.44 113 MET A O 1
ATOM 749 N N . GLY A 1 114 ? 8.265 -3.969 -4.650 1.00 86.44 114 GLY A N 1
ATOM 750 C CA . GLY A 1 114 ? 7.522 -5.214 -4.466 1.00 86.44 114 GLY A CA 1
ATOM 751 C C . GLY A 1 114 ? 6.629 -5.575 -5.653 1.00 86.44 114 GLY A C 1
ATOM 752 O O . GLY A 1 114 ? 6.759 -5.025 -6.744 1.00 86.44 114 GLY A O 1
ATOM 753 N N . ALA A 1 115 ? 5.763 -6.570 -5.463 1.00 85.88 115 ALA A N 1
ATOM 754 C CA . ALA A 1 115 ? 5.111 -7.277 -6.563 1.00 85.88 115 ALA A CA 1
ATOM 755 C C . ALA A 1 115 ? 3.633 -7.599 -6.264 1.00 85.88 115 ALA A C 1
ATOM 757 O O . ALA A 1 115 ? 3.367 -8.552 -5.528 1.00 85.88 115 ALA A O 1
ATOM 758 N N . PRO A 1 116 ? 2.661 -6.872 -6.845 1.00 88.31 116 PRO A N 1
ATOM 759 C CA . PRO A 1 116 ? 2.774 -5.528 -7.420 1.00 88.31 116 PRO A CA 1
ATOM 760 C C . PRO A 1 116 ? 2.863 -4.420 -6.353 1.00 88.31 116 PRO A C 1
ATOM 762 O O . PRO A 1 116 ? 2.277 -4.550 -5.275 1.00 88.31 116 PRO A O 1
ATOM 765 N N . ALA A 1 117 ? 3.515 -3.304 -6.687 1.00 89.75 117 ALA A N 1
ATOM 766 C CA . ALA A 1 117 ? 3.602 -2.097 -5.852 1.00 89.75 117 ALA A CA 1
ATOM 767 C C . ALA A 1 117 ? 3.228 -0.833 -6.654 1.00 89.75 117 ALA A C 1
ATOM 769 O O . ALA A 1 117 ? 3.533 -0.739 -7.841 1.00 89.75 117 ALA A O 1
ATOM 770 N N . LEU A 1 118 ? 2.569 0.147 -6.028 1.00 92.38 118 LEU A N 1
ATOM 771 C CA . LEU A 1 118 ? 2.081 1.355 -6.709 1.00 92.38 118 LEU A CA 1
ATOM 772 C C . LEU A 1 118 ? 2.200 2.573 -5.788 1.00 92.38 118 LEU A C 1
ATOM 774 O O . LEU A 1 118 ? 1.500 2.647 -4.793 1.00 92.38 118 LEU A O 1
ATOM 778 N N . ALA A 1 119 ? 3.066 3.519 -6.127 1.00 92.25 119 ALA A N 1
ATOM 779 C CA . ALA A 1 119 ? 3.344 4.760 -5.417 1.00 92.25 119 ALA A CA 1
ATOM 780 C C . ALA A 1 119 ? 3.055 5.953 -6.340 1.00 92.25 119 ALA A C 1
ATOM 782 O O . ALA A 1 119 ? 3.885 6.351 -7.161 1.00 92.25 119 ALA A O 1
ATOM 783 N N . VAL A 1 120 ? 1.841 6.492 -6.242 1.00 91.19 120 VAL A N 1
ATOM 784 C CA . VAL A 1 120 ? 1.373 7.609 -7.081 1.00 91.19 120 VAL A CA 1
ATOM 785 C C . VAL A 1 120 ? 1.363 8.933 -6.322 1.00 91.19 120 VAL A C 1
ATOM 787 O O . VAL A 1 120 ? 1.462 9.969 -6.965 1.00 91.19 120 VAL A O 1
ATOM 790 N N . GLY A 1 121 ? 1.321 8.922 -4.988 1.00 86.94 121 GLY A N 1
ATOM 791 C CA . GLY A 1 121 ? 1.383 10.146 -4.191 1.00 86.94 121 GLY A CA 1
ATOM 792 C C . GLY A 1 121 ? 2.795 10.740 -4.076 1.00 86.94 121 GLY A C 1
ATOM 793 O O . GLY A 1 121 ? 3.797 10.029 -3.942 1.00 86.94 121 GLY A O 1
ATOM 794 N N . VAL A 1 122 ? 2.874 12.072 -4.049 1.00 89.00 122 VAL A N 1
ATOM 795 C CA . VAL A 1 122 ? 4.040 12.818 -3.546 1.00 89.00 122 VAL A CA 1
ATOM 796 C C . VAL A 1 122 ? 4.364 12.366 -2.116 1.00 89.00 122 VAL A C 1
ATOM 798 O O . VAL A 1 122 ? 3.485 12.328 -1.257 1.00 89.00 122 VAL A O 1
ATOM 801 N N . GLN A 1 123 ? 5.635 12.048 -1.850 1.00 89.12 123 GLN A N 1
ATOM 802 C CA . GLN A 1 123 ? 6.123 11.533 -0.557 1.00 89.12 123 GLN A CA 1
ATOM 803 C C . GLN A 1 123 ? 5.417 10.249 -0.063 1.00 89.12 123 GLN A C 1
ATOM 805 O O . GLN A 1 123 ? 5.384 9.989 1.142 1.00 89.12 123 GLN A O 1
ATOM 810 N N . ALA A 1 124 ? 4.874 9.433 -0.973 1.00 90.12 124 ALA A N 1
ATOM 811 C CA . ALA A 1 124 ? 4.079 8.248 -0.650 1.00 90.12 124 ALA A CA 1
ATOM 812 C C . ALA A 1 124 ? 4.820 6.939 -1.022 1.00 90.12 124 ALA A C 1
ATOM 814 O O . ALA A 1 124 ? 4.708 6.458 -2.150 1.00 90.12 124 ALA A O 1
ATOM 815 N N . PRO A 1 125 ? 5.633 6.351 -0.121 1.00 91.75 125 PRO A N 1
ATOM 816 C CA . PRO A 1 125 ? 6.316 5.083 -0.379 1.00 91.75 125 PRO A CA 1
ATOM 817 C C . PRO A 1 125 ? 5.371 3.873 -0.255 1.00 91.75 125 PRO A C 1
ATOM 819 O O . PRO A 1 125 ? 4.813 3.633 0.811 1.00 91.75 125 PRO A O 1
ATOM 822 N N . ALA A 1 126 ? 5.270 3.081 -1.322 1.00 92.75 126 ALA A N 1
ATOM 823 C CA . ALA A 1 126 ? 4.683 1.745 -1.417 1.00 92.75 126 ALA A CA 1
ATOM 824 C C . ALA A 1 126 ? 5.771 0.652 -1.334 1.00 92.75 126 ALA A C 1
ATOM 826 O O . ALA A 1 126 ? 6.482 0.394 -2.305 1.00 92.75 126 ALA A O 1
ATOM 827 N N . MET A 1 127 ? 5.904 -0.034 -0.201 1.00 91.75 127 MET A N 1
ATOM 828 C CA . MET A 1 127 ? 6.849 -1.142 -0.015 1.00 91.75 127 MET A CA 1
ATOM 829 C C . MET A 1 127 ? 6.123 -2.450 0.314 1.00 91.75 127 MET A C 1
ATOM 831 O O . MET A 1 127 ? 5.762 -2.679 1.462 1.00 91.75 127 MET A O 1
ATOM 835 N N . GLY A 1 128 ? 5.969 -3.342 -0.661 1.00 88.44 128 GLY A N 1
ATOM 836 C CA . GLY A 1 128 ? 5.598 -4.742 -0.467 1.00 88.44 128 GLY A CA 1
ATOM 837 C C . GLY A 1 128 ? 4.640 -5.282 -1.532 1.00 88.44 128 GLY A C 1
ATOM 838 O O . GLY A 1 128 ? 4.728 -4.927 -2.704 1.00 88.44 128 GLY A O 1
ATOM 839 N N . ILE A 1 129 ? 3.764 -6.209 -1.149 1.00 89.88 129 ILE A N 1
ATOM 840 C CA . ILE A 1 129 ? 2.885 -6.950 -2.071 1.00 89.88 129 ILE A CA 1
ATOM 841 C C . ILE A 1 129 ? 1.479 -6.361 -1.982 1.00 89.88 129 ILE A C 1
ATOM 843 O O . ILE A 1 129 ? 0.856 -6.456 -0.928 1.00 89.88 129 ILE A O 1
ATOM 847 N N . LEU A 1 130 ? 0.953 -5.798 -3.074 1.00 89.12 130 LEU A N 1
ATOM 848 C CA . LEU A 1 130 ? -0.388 -5.188 -3.129 1.00 89.12 130 LEU A CA 1
ATOM 849 C C . LEU A 1 130 ? -0.596 -4.083 -2.070 1.00 89.12 130 LEU A C 1
ATOM 851 O O . LEU A 1 130 ? -1.670 -3.969 -1.484 1.00 89.12 130 LEU A O 1
ATOM 855 N N . ALA A 1 131 ? 0.431 -3.267 -1.822 1.00 90.31 131 ALA A N 1
ATOM 856 C CA . ALA A 1 131 ? 0.394 -2.140 -0.885 1.00 90.31 131 ALA A CA 1
ATOM 857 C C . ALA A 1 131 ? 0.471 -0.794 -1.643 1.00 90.31 131 ALA A C 1
ATOM 859 O O . ALA A 1 131 ? 1.549 -0.208 -1.718 1.00 90.31 131 ALA A O 1
ATOM 860 N N . PRO A 1 132 ? -0.615 -0.329 -2.295 1.00 92.06 132 PRO A N 1
ATOM 861 C CA . PRO A 1 132 ? -0.612 0.931 -3.035 1.00 92.06 132 PRO A CA 1
ATOM 862 C C . PRO A 1 132 ? -0.608 2.153 -2.102 1.00 92.06 132 PRO A C 1
ATOM 864 O O . PRO A 1 132 ? -1.381 2.204 -1.154 1.00 92.06 132 PRO A O 1
ATOM 867 N N . ALA A 1 133 ? 0.219 3.143 -2.421 1.00 92.38 133 ALA A N 1
ATOM 868 C CA . ALA A 1 133 ? 0.334 4.460 -1.804 1.00 92.38 133 ALA A CA 1
ATOM 869 C C . ALA A 1 133 ? -0.112 5.523 -2.827 1.00 92.38 133 ALA A C 1
ATOM 871 O O . ALA A 1 133 ? 0.677 5.944 -3.683 1.00 92.38 133 ALA A O 1
ATOM 872 N N . THR A 1 134 ? -1.393 5.904 -2.828 1.00 90.69 134 THR A N 1
ATOM 873 C CA . THR A 1 134 ? -1.948 6.760 -3.900 1.00 90.69 134 THR A CA 1
ATOM 874 C C . THR A 1 134 ? -1.960 8.248 -3.591 1.00 90.69 134 THR A C 1
ATOM 876 O O . THR A 1 134 ? -2.063 9.022 -4.539 1.00 90.69 134 THR A O 1
ATOM 879 N N . ASP A 1 135 ? -1.824 8.650 -2.324 1.00 88.81 135 ASP A N 1
ATOM 880 C CA . ASP A 1 135 ? -2.116 10.024 -1.902 1.00 88.81 135 ASP A CA 1
ATOM 881 C C . ASP A 1 135 ? -1.019 10.710 -1.065 1.00 88.81 135 ASP A C 1
ATOM 883 O O . ASP A 1 135 ? 0.005 10.113 -0.723 1.00 88.81 135 ASP A O 1
ATOM 887 N N . VAL A 1 136 ? -1.199 12.006 -0.789 1.00 86.25 136 VAL A N 1
ATOM 888 C CA . VAL A 1 136 ? -0.133 12.917 -0.329 1.00 86.25 136 VAL A CA 1
ATOM 889 C C . VAL A 1 136 ? -0.299 13.381 1.126 1.00 86.25 136 VAL A C 1
ATOM 891 O O . VAL A 1 136 ? -1.137 14.244 1.380 1.00 86.25 136 VAL A O 1
ATOM 894 N N . PRO A 1 137 ? 0.574 12.993 2.078 1.00 86.75 137 PRO A N 1
ATOM 895 C CA . PRO A 1 137 ? 1.481 11.844 2.083 1.00 86.75 137 PRO A CA 1
ATOM 896 C C . PRO A 1 137 ? 0.828 10.603 2.726 1.00 86.75 137 PRO A C 1
ATOM 898 O O . PRO A 1 137 ? 0.417 10.640 3.887 1.00 86.75 137 PRO A O 1
ATOM 901 N N . ALA A 1 138 ? 0.798 9.484 2.000 1.00 88.44 138 ALA A N 1
ATOM 902 C CA . ALA A 1 138 ? 0.177 8.230 2.437 1.00 88.44 138 ALA A CA 1
ATOM 903 C C . ALA A 1 138 ? 1.134 7.025 2.249 1.00 88.44 138 ALA A C 1
ATOM 905 O O . ALA A 1 138 ? 1.107 6.372 1.208 1.00 88.44 138 ALA A O 1
ATOM 906 N N . PRO A 1 139 ? 2.042 6.726 3.202 1.00 91.44 139 PRO A N 1
ATOM 907 C CA . PRO A 1 139 ? 2.966 5.595 3.082 1.00 91.44 139 PRO A CA 1
ATOM 908 C C . PRO A 1 139 ? 2.242 4.249 3.251 1.00 91.44 139 PRO A C 1
ATOM 910 O O . PRO A 1 139 ? 1.535 4.054 4.237 1.00 91.44 139 PRO A O 1
ATOM 913 N N . ALA A 1 140 ? 2.485 3.310 2.336 1.00 92.19 140 ALA A N 1
ATOM 914 C CA . ALA A 1 140 ? 1.973 1.939 2.337 1.00 92.19 140 ALA A CA 1
ATOM 915 C C . ALA A 1 140 ? 3.132 0.938 2.478 1.00 92.19 140 ALA A C 1
ATOM 917 O O . ALA A 1 140 ? 3.946 0.793 1.572 1.00 92.19 140 ALA A O 1
ATOM 918 N N . MET A 1 141 ? 3.246 0.221 3.593 1.00 91.75 141 MET A N 1
ATOM 919 C CA . MET A 1 141 ? 4.351 -0.713 3.844 1.00 91.75 141 MET A CA 1
ATOM 920 C C . MET A 1 141 ? 3.844 -2.076 4.311 1.00 91.75 141 MET A C 1
ATOM 922 O O . MET A 1 141 ? 3.397 -2.215 5.440 1.00 91.75 141 MET A O 1
ATOM 926 N N . GLY A 1 142 ? 3.974 -3.104 3.477 1.00 90.12 142 GLY A N 1
ATOM 927 C CA . GLY A 1 142 ? 3.775 -4.507 3.828 1.00 90.12 142 GLY A CA 1
ATOM 928 C C . GLY A 1 142 ? 2.951 -5.277 2.794 1.00 90.12 142 GLY A C 1
ATOM 929 O O . GLY A 1 142 ? 3.167 -5.142 1.593 1.00 90.12 142 GLY A O 1
ATOM 930 N N . ILE A 1 143 ? 2.051 -6.153 3.238 1.00 91.00 143 ILE A N 1
ATOM 931 C CA . ILE A 1 143 ? 1.286 -7.045 2.351 1.00 91.00 143 ILE A CA 1
ATOM 932 C C . ILE A 1 143 ? -0.188 -6.668 2.438 1.00 91.00 143 ILE A C 1
ATOM 934 O O . ILE A 1 143 ? -0.764 -6.765 3.515 1.00 91.00 143 ILE A O 1
ATOM 938 N N . LEU A 1 144 ? -0.815 -6.289 1.321 1.00 90.12 144 LEU A N 1
ATOM 939 C CA . LEU A 1 144 ? -2.225 -5.875 1.261 1.00 90.12 144 LEU A CA 1
ATOM 940 C C . LEU A 1 144 ? -2.547 -4.726 2.239 1.00 90.12 144 LEU A C 1
ATOM 942 O O . LEU A 1 144 ? -3.572 -4.737 2.916 1.00 90.12 144 LEU A O 1
ATOM 946 N N . ALA A 1 145 ? -1.645 -3.748 2.329 1.00 91.69 145 ALA A N 1
ATOM 947 C CA . ALA A 1 145 ? -1.758 -2.570 3.189 1.00 91.69 145 ALA A CA 1
ATOM 948 C C . ALA A 1 145 ? -1.869 -1.291 2.329 1.00 91.69 145 ALA A C 1
ATOM 950 O O . ALA A 1 145 ? -0.880 -0.576 2.190 1.00 91.69 145 ALA A O 1
ATOM 951 N N . PRO A 1 146 ? -3.012 -1.042 1.658 1.00 91.81 146 PRO A N 1
ATOM 952 C CA . PRO A 1 146 ? -3.219 0.157 0.846 1.00 91.81 146 PRO A CA 1
ATOM 953 C C . PRO A 1 146 ? -3.318 1.417 1.719 1.00 91.81 146 PRO A C 1
ATOM 955 O O . PRO A 1 146 ? -4.040 1.411 2.709 1.00 91.81 146 PRO A O 1
ATOM 958 N N . ALA A 1 147 ? -2.632 2.487 1.323 1.00 91.50 147 ALA A N 1
ATOM 959 C CA . ALA A 1 147 ? -2.701 3.831 1.892 1.00 91.50 147 ALA A CA 1
ATOM 960 C C . ALA A 1 147 ? -3.287 4.771 0.827 1.00 91.50 147 ALA A C 1
ATOM 962 O O . ALA A 1 147 ? -2.568 5.205 -0.083 1.00 91.50 147 ALA A O 1
ATOM 963 N N . THR A 1 148 ? -4.601 5.011 0.874 1.00 88.19 148 THR A N 1
ATOM 964 C CA . THR A 1 148 ? -5.314 5.653 -0.248 1.00 88.19 148 THR A CA 1
ATOM 965 C C . THR A 1 148 ? -5.747 7.091 -0.029 1.00 88.19 148 THR A C 1
ATOM 967 O O . THR A 1 148 ? -6.208 7.691 -0.991 1.00 88.19 148 THR A O 1
ATOM 970 N N . ASP A 1 149 ? -5.563 7.641 1.173 1.00 86.38 149 ASP A N 1
ATOM 971 C CA . ASP A 1 149 ? -6.117 8.941 1.564 1.00 86.38 149 ASP A CA 1
ATOM 972 C C . ASP A 1 149 ? -5.131 9.855 2.308 1.00 86.38 149 ASP A C 1
ATOM 974 O O . ASP A 1 149 ? -4.083 9.432 2.807 1.00 86.38 149 ASP A O 1
ATOM 978 N N . VAL A 1 150 ? -5.477 11.143 2.388 1.00 83.94 150 VAL A N 1
ATOM 979 C CA . VAL A 1 150 ? -4.629 12.207 2.950 1.00 83.94 150 VAL A CA 1
ATOM 980 C C . VAL A 1 150 ? -4.942 12.510 4.420 1.00 83.94 150 VAL A C 1
ATOM 982 O O . VAL A 1 150 ? -6.001 13.062 4.704 1.00 83.94 150 VAL A O 1
ATOM 985 N N . PRO A 1 151 ? -3.984 12.390 5.359 1.00 83.81 151 PRO A N 1
ATOM 986 C CA . PRO A 1 151 ? -2.848 11.472 5.401 1.00 83.81 151 PRO A CA 1
ATOM 987 C C . PRO A 1 151 ? -3.210 10.180 6.160 1.00 83.81 151 PRO A C 1
ATOM 989 O O . PRO A 1 151 ? -3.447 10.204 7.371 1.00 83.81 151 PRO A O 1
ATOM 992 N N . ALA A 1 152 ? -3.201 9.042 5.467 1.00 86.56 152 ALA A N 1
ATOM 993 C CA . ALA A 1 152 ? -3.608 7.741 5.998 1.00 86.56 152 ALA A CA 1
ATOM 994 C C . ALA A 1 152 ? -2.477 6.696 5.826 1.00 86.56 152 ALA A C 1
ATOM 996 O O . ALA A 1 152 ? -2.416 6.016 4.806 1.00 86.56 152 ALA A O 1
ATOM 997 N N . PRO A 1 153 ? -1.521 6.578 6.772 1.00 90.06 153 PRO A N 1
ATOM 998 C CA . PRO A 1 153 ? -0.417 5.622 6.665 1.00 90.06 153 PRO A CA 1
ATOM 999 C C . PRO A 1 153 ? -0.881 4.177 6.919 1.00 90.06 153 PRO A C 1
ATOM 1001 O O . PRO A 1 153 ? -1.497 3.901 7.947 1.00 90.06 153 PRO A O 1
ATOM 1004 N N . ALA A 1 154 ? -0.508 3.256 6.029 1.00 90.81 154 ALA A N 1
ATOM 1005 C CA . ALA A 1 154 ? -0.763 1.818 6.119 1.00 90.81 154 ALA A CA 1
ATOM 1006 C C . ALA A 1 154 ? 0.550 1.050 6.339 1.00 90.81 154 ALA A C 1
ATOM 1008 O O . ALA A 1 154 ? 1.454 1.110 5.508 1.00 90.81 154 ALA A O 1
ATOM 1009 N N . MET A 1 155 ? 0.696 0.314 7.440 1.00 91.00 155 MET A N 1
ATOM 1010 C CA . MET A 1 155 ? 1.932 -0.394 7.793 1.00 91.00 155 MET A CA 1
ATOM 1011 C C . MET A 1 155 ? 1.662 -1.784 8.374 1.00 91.00 155 MET A C 1
ATOM 1013 O O . MET A 1 155 ? 1.380 -1.924 9.557 1.00 91.00 155 MET A O 1
ATOM 1017 N N . GLY A 1 156 ? 1.833 -2.832 7.574 1.00 89.25 156 GLY A N 1
ATOM 1018 C CA . GLY A 1 156 ? 1.893 -4.220 8.019 1.00 89.25 156 GLY A CA 1
ATOM 1019 C C . GLY A 1 156 ? 1.179 -5.178 7.070 1.00 89.25 156 GLY A C 1
ATOM 1020 O O . GLY A 1 156 ? 1.342 -5.094 5.856 1.00 89.25 156 GLY A O 1
ATOM 1021 N N . ILE A 1 157 ? 0.437 -6.147 7.602 1.00 90.00 157 ILE A N 1
ATOM 1022 C CA . ILE A 1 157 ? -0.209 -7.192 6.791 1.00 90.00 157 ILE A CA 1
ATOM 1023 C C . ILE A 1 157 ? -1.719 -7.020 6.893 1.00 90.00 157 ILE A C 1
ATOM 1025 O O . ILE A 1 157 ? -2.253 -7.127 7.991 1.00 90.00 157 ILE A O 1
ATOM 1029 N N . LEU A 1 158 ? -2.409 -6.806 5.770 1.00 88.06 158 LEU A N 1
ATOM 1030 C CA . LEU A 1 158 ? -3.860 -6.585 5.710 1.00 88.06 158 LEU A CA 1
ATOM 1031 C C . LEU A 1 158 ? -4.305 -5.413 6.607 1.00 88.06 158 LEU A C 1
ATOM 1033 O O . LEU A 1 158 ? -5.272 -5.516 7.360 1.00 88.06 158 LEU A O 1
ATOM 1037 N N . ALA A 1 159 ? -3.563 -4.307 6.540 1.00 90.25 159 ALA A N 1
ATOM 1038 C CA . ALA A 1 159 ? -3.791 -3.084 7.308 1.00 90.25 159 ALA A CA 1
ATOM 1039 C C . ALA A 1 159 ? -4.115 -1.910 6.355 1.00 90.25 159 ALA A C 1
ATOM 1041 O O . ALA A 1 159 ? -3.247 -1.073 6.121 1.00 90.25 159 ALA A O 1
ATOM 1042 N N . PRO A 1 160 ? -5.301 -1.888 5.714 1.00 90.31 160 PRO A N 1
ATOM 1043 C CA . PRO A 1 160 ? -5.712 -0.807 4.817 1.00 90.31 160 PRO A CA 1
ATOM 1044 C C . PRO A 1 160 ? -5.994 0.492 5.584 1.00 90.31 160 PRO A C 1
ATOM 1046 O O . PRO A 1 160 ? -6.731 0.465 6.563 1.00 90.31 160 PRO A O 1
ATOM 1049 N N . ALA A 1 161 ? -5.444 1.607 5.110 1.00 89.50 161 ALA A N 1
ATOM 1050 C CA . ALA A 1 161 ? -5.687 2.972 5.569 1.00 89.50 161 ALA A CA 1
ATOM 1051 C C . ALA A 1 161 ? -6.395 3.739 4.441 1.00 89.50 161 ALA A C 1
ATOM 1053 O O . ALA A 1 161 ? -5.749 4.218 3.503 1.00 89.50 161 ALA A O 1
ATOM 1054 N N . THR A 1 162 ? -7.728 3.767 4.479 1.00 85.44 162 THR A N 1
ATOM 1055 C CA . THR A 1 162 ? -8.560 4.146 3.318 1.00 85.44 162 THR A CA 1
ATOM 1056 C C . THR A 1 162 ? -9.518 5.293 3.589 1.00 85.44 162 THR A C 1
ATOM 1058 O O . THR A 1 162 ? -10.542 5.384 2.920 1.00 85.44 162 THR A O 1
ATOM 1061 N N . ASP A 1 163 ? -9.235 6.113 4.600 1.00 83.81 163 ASP A N 1
ATOM 1062 C CA . ASP A 1 163 ? -10.053 7.285 4.883 1.00 83.81 163 ASP A CA 1
ATOM 1063 C C . ASP A 1 163 ? -9.273 8.394 5.608 1.00 83.81 163 ASP A C 1
ATOM 1065 O O . ASP A 1 163 ? -8.182 8.182 6.154 1.00 83.81 163 ASP A O 1
ATOM 1069 N N . VAL A 1 164 ? -9.829 9.605 5.610 1.00 80.50 164 VAL A N 1
ATOM 1070 C CA . VAL A 1 164 ? -9.157 10.824 6.094 1.00 80.50 164 VAL A CA 1
ATOM 1071 C C . VAL A 1 164 ? -9.486 11.146 7.560 1.00 80.50 164 VAL A C 1
ATOM 1073 O O . VAL A 1 164 ? -10.622 11.503 7.859 1.00 80.50 164 VAL A O 1
ATOM 1076 N N . PRO A 1 165 ? -8.501 11.252 8.473 1.00 80.94 165 PRO A N 1
ATOM 1077 C CA . PRO A 1 165 ? -7.242 10.514 8.555 1.00 80.94 165 PRO A CA 1
ATOM 1078 C C . PRO A 1 165 ? -7.399 9.228 9.389 1.00 80.94 165 PRO A C 1
ATOM 1080 O O . PRO A 1 165 ? -7.726 9.276 10.578 1.00 80.94 165 PRO A O 1
ATOM 1083 N N . ALA A 1 166 ? -7.099 8.080 8.787 1.00 83.69 166 ALA A N 1
ATOM 1084 C CA . ALA A 1 166 ? -7.276 6.764 9.393 1.00 83.69 166 ALA A CA 1
ATOM 1085 C C . ALA A 1 166 ? -5.973 5.932 9.289 1.00 83.69 166 ALA A C 1
ATOM 1087 O O . ALA A 1 166 ? -5.772 5.219 8.310 1.00 83.69 166 ALA A O 1
ATOM 1088 N N . PRO A 1 167 ? -5.029 6.040 10.249 1.00 87.06 167 PRO A N 1
ATOM 1089 C CA . PRO A 1 167 ? -3.779 5.277 10.219 1.00 87.06 167 PRO A CA 1
ATOM 1090 C C . PRO A 1 167 ? -4.006 3.797 10.569 1.00 87.06 167 PRO A C 1
ATOM 1092 O O . PRO A 1 167 ? -4.589 3.494 11.609 1.00 87.06 167 PRO A O 1
ATOM 1095 N N . ALA A 1 168 ? -3.473 2.893 9.747 1.00 87.50 168 ALA A N 1
ATOM 1096 C CA . ALA A 1 168 ? -3.528 1.443 9.921 1.00 87.50 168 ALA A CA 1
ATOM 1097 C C . ALA A 1 168 ? -2.123 0.876 10.157 1.00 87.50 168 ALA A C 1
ATOM 1099 O O . ALA A 1 168 ? -1.300 0.873 9.247 1.00 87.50 168 ALA A O 1
ATOM 1100 N N . MET A 1 169 ? -1.811 0.371 11.351 1.00 88.56 169 MET A N 1
ATOM 1101 C CA . MET A 1 169 ? -0.503 -0.218 11.655 1.00 88.56 169 MET A CA 1
ATOM 1102 C C . MET A 1 169 ? -0.625 -1.553 12.385 1.00 88.56 169 MET A C 1
ATOM 1104 O O . MET A 1 169 ? -1.191 -1.635 13.468 1.00 88.56 169 MET A O 1
ATOM 1108 N N . GLY A 1 170 ? -0.007 -2.593 11.836 1.00 85.62 170 GLY A N 1
ATOM 1109 C CA . GLY A 1 170 ? 0.094 -3.925 12.415 1.00 85.62 170 GLY A CA 1
ATOM 1110 C C . GLY A 1 170 ? -0.461 -5.009 11.495 1.00 85.62 170 GLY A C 1
ATOM 1111 O O . GLY A 1 170 ? -0.318 -4.952 10.276 1.00 85.62 170 GLY A O 1
ATOM 1112 N N . ILE A 1 171 ? -1.037 -6.057 12.074 1.00 85.56 171 ILE A N 1
ATOM 1113 C CA . ILE A 1 171 ? -1.526 -7.217 11.317 1.00 85.56 171 ILE A CA 1
ATOM 1114 C C . ILE A 1 171 ? -3.041 -7.241 11.441 1.00 85.56 171 ILE A C 1
ATOM 1116 O O . ILE A 1 171 ? -3.537 -7.339 12.557 1.00 85.56 171 ILE A O 1
ATOM 1120 N N . LEU A 1 172 ? -3.766 -7.200 10.320 1.00 83.25 172 LEU A N 1
ATOM 1121 C CA . LEU A 1 172 ? -5.233 -7.193 10.273 1.00 83.25 172 LEU A CA 1
ATOM 1122 C C . LEU A 1 172 ? -5.830 -6.022 11.077 1.00 83.25 172 LEU A C 1
ATOM 1124 O O . LEU A 1 172 ? -6.738 -6.200 11.886 1.00 83.25 172 LEU A O 1
ATOM 1128 N N . ALA A 1 173 ? -5.285 -4.823 10.862 1.00 86.06 173 ALA A N 1
ATOM 1129 C CA . ALA A 1 173 ? -5.695 -3.580 11.512 1.00 86.06 173 ALA A CA 1
ATOM 1130 C C . ALA A 1 173 ? -6.222 -2.574 10.464 1.00 86.06 173 ALA A C 1
ATOM 1132 O O . ALA A 1 173 ? -5.516 -1.626 10.137 1.00 86.06 173 ALA A O 1
ATOM 1133 N N . PRO A 1 174 ? -7.403 -2.805 9.858 1.00 86.44 174 PRO A N 1
ATOM 1134 C CA . PRO A 1 174 ? -7.999 -1.891 8.884 1.00 86.44 174 PRO A CA 1
ATOM 1135 C C . PRO A 1 174 ? -8.498 -0.598 9.543 1.00 86.44 174 PRO A C 1
ATOM 1137 O O . PRO A 1 174 ? -9.130 -0.654 10.591 1.00 86.44 174 PRO A O 1
ATOM 1140 N N . ALA A 1 175 ? -8.237 0.533 8.898 1.00 85.12 175 ALA A N 1
ATOM 1141 C CA . ALA A 1 175 ? -8.605 1.892 9.275 1.00 85.12 175 ALA A CA 1
ATOM 1142 C C . ALA A 1 175 ? -9.438 2.498 8.130 1.00 85.12 175 ALA A C 1
ATOM 1144 O O . ALA A 1 175 ? -8.884 3.048 7.174 1.00 85.12 175 ALA A O 1
ATOM 1145 N N . THR A 1 176 ? -10.759 2.295 8.167 1.00 80.94 176 THR A N 1
ATOM 1146 C CA . THR A 1 176 ? -11.614 2.414 6.964 1.00 80.94 176 THR A CA 1
ATOM 1147 C C . THR A 1 176 ? -12.601 3.567 6.956 1.00 80.94 176 THR A C 1
ATOM 1149 O O . THR A 1 176 ? -13.310 3.709 5.967 1.00 80.94 176 THR A O 1
ATOM 1152 N N . ASP A 1 177 ? -12.668 4.357 8.027 1.00 79.50 177 ASP A N 1
ATOM 1153 C CA . ASP A 1 177 ? -13.692 5.387 8.194 1.00 79.50 177 ASP A CA 1
ATOM 1154 C C . ASP A 1 177 ? -13.119 6.689 8.776 1.00 79.50 177 ASP A C 1
ATOM 1156 O O . ASP A 1 177 ? -12.080 6.709 9.443 1.00 79.50 177 ASP A O 1
ATOM 1160 N N . VAL A 1 178 ? -13.809 7.806 8.551 1.00 74.38 178 VAL A N 1
ATOM 1161 C CA . VAL A 1 178 ? -13.424 9.121 9.085 1.00 74.38 178 VAL A CA 1
ATOM 1162 C C . VAL A 1 178 ? -13.790 9.284 10.570 1.00 74.38 178 VAL A C 1
ATOM 1164 O O . VAL A 1 178 ? -14.975 9.368 10.902 1.00 74.38 178 VAL A O 1
ATOM 1167 N N . PRO A 1 179 ? -12.823 9.561 11.466 1.00 76.00 179 PRO A N 1
ATOM 1168 C CA . PRO A 1 179 ? -11.444 9.075 11.510 1.00 76.00 179 PRO A CA 1
ATOM 1169 C C . PRO A 1 179 ? -11.335 7.766 12.316 1.00 76.00 179 PRO A C 1
ATOM 1171 O O . PRO A 1 179 ? -12.000 7.617 13.343 1.00 76.00 179 PRO A O 1
ATOM 1174 N N . ALA A 1 180 ? -10.444 6.860 11.899 1.00 76.81 180 ALA A N 1
ATOM 1175 C CA . ALA A 1 180 ? -10.409 5.483 12.398 1.00 76.81 180 ALA A CA 1
ATOM 1176 C C . ALA A 1 180 ? -8.995 4.904 12.650 1.00 76.81 180 ALA A C 1
ATOM 1178 O O . ALA A 1 180 ? -8.546 4.063 11.881 1.00 76.81 180 ALA A O 1
ATOM 1179 N N . PRO A 1 181 ? -8.249 5.281 13.708 1.00 82.75 181 PRO A N 1
ATOM 1180 C CA . PRO A 1 181 ? -6.924 4.706 13.967 1.00 82.75 181 PRO A CA 1
ATOM 1181 C C . PRO A 1 181 ? -6.972 3.220 14.356 1.00 82.75 181 PRO A C 1
ATOM 1183 O O . PRO A 1 181 ? -7.592 2.865 15.358 1.00 82.75 181 PRO A O 1
ATOM 1186 N N . ALA A 1 182 ? -6.260 2.376 13.613 1.00 80.81 182 ALA A N 1
ATOM 1187 C CA . ALA A 1 182 ? -6.187 0.927 13.776 1.00 80.81 182 ALA A CA 1
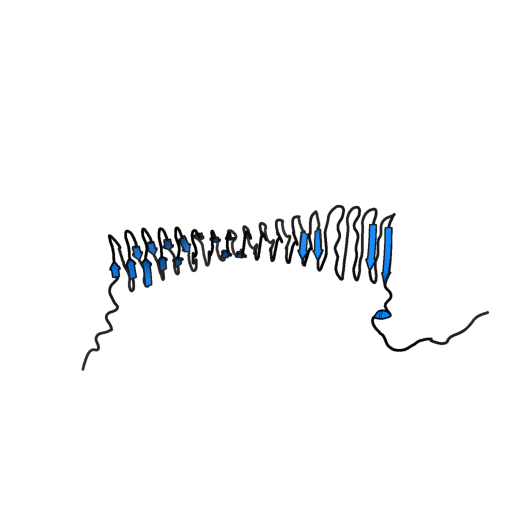ATOM 1188 C C . ALA A 1 182 ? -4.733 0.505 14.046 1.00 80.81 182 ALA A C 1
ATOM 1190 O O . ALA A 1 182 ? -3.899 0.542 13.148 1.00 80.81 182 ALA A O 1
ATOM 1191 N N . MET A 1 183 ? -4.387 0.146 15.283 1.00 83.12 183 MET A N 1
ATOM 1192 C CA . MET A 1 183 ? -2.998 -0.054 15.722 1.00 83.12 183 MET A CA 1
ATOM 1193 C C . MET A 1 183 ? -2.836 -1.363 16.502 1.00 83.12 183 MET A C 1
ATOM 1195 O O . MET A 1 183 ? -3.428 -1.525 17.560 1.00 83.12 183 MET A O 1
ATOM 1199 N N . GLY A 1 184 ? -1.967 -2.266 16.058 1.00 78.44 184 GLY A N 1
ATOM 12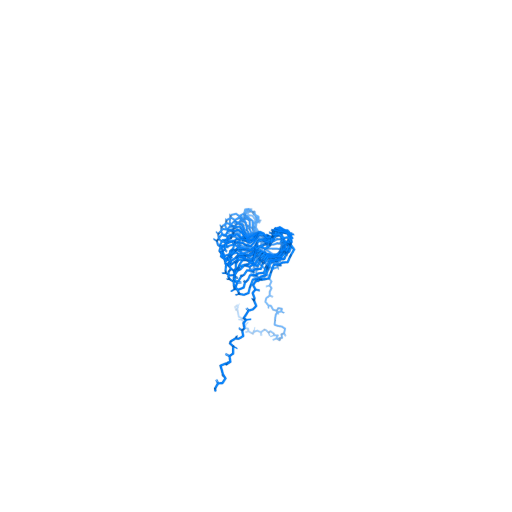00 C CA . GLY A 1 184 ? -1.661 -3.524 16.743 1.00 78.44 184 GLY A CA 1
ATOM 1201 C C . GLY A 1 184 ? -2.028 -4.760 15.926 1.00 78.44 184 GLY A C 1
ATOM 1202 O O . GLY A 1 184 ? -2.170 -4.719 14.705 1.00 78.44 184 GLY A O 1
ATOM 1203 N N . VAL A 1 185 ? -2.131 -5.905 16.596 1.00 78.25 185 VAL A N 1
ATOM 1204 C CA . VAL A 1 185 ? -2.534 -7.161 15.952 1.00 78.25 185 VAL A CA 1
ATOM 1205 C C . VAL A 1 185 ? -4.031 -7.345 16.150 1.00 78.25 185 VAL A C 1
ATOM 1207 O O . VAL A 1 185 ? -4.486 -7.403 17.289 1.00 78.25 185 VAL A O 1
ATOM 1210 N N . LEU A 1 186 ? -4.760 -7.494 15.041 1.00 72.50 186 LEU A N 1
ATOM 1211 C CA . LEU A 1 186 ? -6.216 -7.632 14.982 1.00 72.50 186 LEU A CA 1
ATOM 1212 C C . LEU A 1 186 ? -6.907 -6.421 15.619 1.00 72.50 186 LEU A C 1
ATOM 1214 O O . LEU A 1 186 ? -7.669 -6.569 16.569 1.00 72.50 186 LEU A O 1
ATOM 1218 N N . ALA A 1 187 ? -6.590 -5.231 15.098 1.00 79.00 187 ALA A N 1
ATOM 1219 C CA . ALA A 1 187 ? -7.016 -3.945 15.644 1.00 79.00 187 ALA A CA 1
ATOM 1220 C C . ALA A 1 187 ? -7.897 -3.113 14.674 1.00 79.00 187 ALA A C 1
ATOM 1222 O O . ALA A 1 187 ? -7.529 -1.978 14.394 1.00 79.00 187 ALA A O 1
ATOM 1223 N N . PRO A 1 188 ? -9.003 -3.630 14.095 1.00 78.75 188 PRO A N 1
ATOM 1224 C CA . PRO A 1 188 ? -9.840 -2.892 13.138 1.00 78.75 188 PRO A CA 1
ATOM 1225 C C . PRO A 1 188 ? -10.520 -1.651 13.726 1.00 78.75 188 PRO A C 1
ATOM 1227 O O . PRO A 1 188 ? -11.173 -1.723 14.759 1.00 78.75 188 PRO A O 1
ATOM 1230 N N . ALA A 1 189 ? -10.465 -0.531 13.018 1.00 74.44 189 ALA A N 1
ATOM 1231 C CA . ALA A 1 189 ? -11.213 0.682 13.302 1.00 74.44 189 ALA A CA 1
ATOM 1232 C C . ALA A 1 189 ? -12.114 1.005 12.092 1.00 74.44 189 ALA A C 1
ATOM 1234 O O . ALA A 1 189 ? -11.633 1.292 10.998 1.00 74.44 189 ALA A O 1
ATOM 1235 N N . MET A 1 190 ? -13.425 0.895 12.303 1.00 72.25 190 MET A N 1
ATOM 1236 C CA . MET A 1 190 ? -14.493 0.973 11.306 1.00 72.25 190 MET A CA 1
ATOM 1237 C C . MET A 1 190 ? -15.696 1.752 11.863 1.00 72.25 190 MET A C 1
ATOM 1239 O O . MET A 1 190 ? -16.184 1.461 12.951 1.00 72.25 190 MET A O 1
ATOM 1243 N N . GLY A 1 191 ? -16.208 2.707 11.107 1.00 64.25 191 GLY A N 1
ATOM 1244 C CA . GLY A 1 191 ? -17.296 3.612 11.472 1.00 64.25 191 GLY A CA 1
ATOM 1245 C C . GLY A 1 191 ? -16.871 4.975 12.034 1.00 64.25 191 GLY A C 1
ATOM 1246 O O . GLY A 1 191 ? -15.693 5.253 12.289 1.00 64.25 191 GLY A O 1
ATOM 1247 N N . VAL A 1 192 ? -17.866 5.846 12.223 1.00 59.19 192 VAL A N 1
ATOM 1248 C CA . VAL A 1 192 ? -17.674 7.266 12.534 1.00 59.19 192 VAL A CA 1
ATOM 1249 C C . VAL A 1 192 ? -17.984 7.529 14.020 1.00 59.19 192 VAL A C 1
ATOM 1251 O O . VAL A 1 192 ? -19.159 7.689 14.363 1.00 59.19 192 VAL A O 1
ATOM 1254 N N . PRO A 1 193 ? -16.992 7.660 14.939 1.00 63.56 193 PRO A N 1
ATOM 1255 C CA . PRO A 1 193 ? -15.536 7.712 14.732 1.00 63.56 193 PRO A CA 1
ATOM 1256 C C . PRO A 1 193 ? -14.738 6.629 15.497 1.00 63.56 193 PRO A C 1
ATOM 1258 O O . PRO A 1 193 ? -14.723 6.602 16.737 1.00 63.56 193 PRO A O 1
ATOM 1261 N N . ALA A 1 194 ? -14.026 5.771 14.762 1.00 65.44 194 ALA A N 1
ATOM 1262 C CA . ALA A 1 194 ? -13.320 4.583 15.248 1.00 65.44 194 ALA A CA 1
ATOM 1263 C C . ALA A 1 194 ? -11.942 4.812 15.934 1.00 65.44 194 ALA A C 1
ATOM 1265 O O . ALA A 1 194 ? -11.273 5.810 15.710 1.00 65.44 194 ALA A O 1
ATOM 1266 N N . LEU A 1 195 ? -11.494 3.882 16.793 1.00 67.44 195 LEU A N 1
ATOM 1267 C CA . LEU A 1 195 ? -10.141 3.765 17.369 1.00 67.44 195 LEU A CA 1
ATOM 1268 C C . LEU A 1 195 ? -9.902 2.376 17.992 1.00 67.44 195 LEU A C 1
ATOM 1270 O O . LEU A 1 195 ? -10.457 2.075 19.047 1.00 67.44 195 LEU A O 1
ATOM 1274 N N . ALA A 1 196 ? -9.037 1.561 17.398 1.00 67.38 196 ALA A N 1
ATOM 1275 C CA . ALA A 1 196 ? -8.637 0.257 17.912 1.00 67.38 196 ALA A CA 1
ATOM 1276 C C . ALA A 1 196 ? -7.122 0.230 18.152 1.00 67.38 196 ALA A C 1
ATOM 1278 O O . ALA A 1 196 ? -6.345 0.523 17.248 1.00 67.38 196 ALA A O 1
ATOM 1279 N N . MET A 1 197 ? -6.694 -0.078 19.381 1.00 69.44 197 MET A N 1
ATOM 1280 C CA . MET A 1 197 ? -5.284 -0.070 19.775 1.00 69.44 197 MET A CA 1
ATOM 1281 C C . MET A 1 197 ? -4.885 -1.264 20.645 1.00 69.44 197 MET A C 1
ATOM 1283 O O . MET A 1 197 ? -5.565 -1.568 21.619 1.00 69.44 197 MET A O 1
ATOM 1287 N N . ASP A 1 198 ? -3.708 -1.807 20.337 1.00 65.81 198 ASP A N 1
ATOM 1288 C CA . ASP A 1 198 ? -3.043 -2.943 20.982 1.00 65.81 198 ASP A CA 1
ATOM 1289 C C . ASP A 1 198 ? -3.692 -4.311 20.686 1.00 65.81 198 ASP A C 1
ATOM 1291 O O . ASP A 1 198 ? -4.656 -4.425 19.927 1.00 65.81 198 ASP A O 1
ATOM 1295 N N . LEU A 1 199 ? -3.075 -5.380 21.190 1.00 57.75 199 LEU A N 1
ATOM 1296 C CA . LEU A 1 199 ? -3.501 -6.758 20.968 1.00 57.75 199 LEU A CA 1
ATOM 1297 C C . LEU A 1 199 ? -4.594 -7.145 21.986 1.00 57.75 199 LEU A C 1
ATOM 1299 O O . LEU A 1 199 ? -4.245 -7.399 23.146 1.00 57.75 199 LEU A O 1
ATOM 1303 N N . PRO A 1 200 ? -5.875 -7.327 21.588 1.00 55.69 200 PRO A N 1
ATOM 1304 C CA . PRO A 1 200 ? -6.519 -7.022 20.289 1.00 55.69 200 PRO A CA 1
ATOM 1305 C C . PRO A 1 200 ? -7.748 -6.079 20.393 1.00 55.69 200 PRO A C 1
ATOM 1307 O O . PRO A 1 200 ? -8.632 -6.353 21.194 1.00 55.69 200 PRO A O 1
ATOM 1310 N N . ALA A 1 201 ? -7.896 -5.040 19.556 1.00 56.44 201 ALA A N 1
ATOM 1311 C CA . ALA A 1 201 ? -8.947 -3.996 19.671 1.00 56.44 201 ALA A CA 1
ATOM 1312 C C . ALA A 1 201 ? -9.936 -3.895 18.480 1.00 56.44 201 ALA A C 1
ATOM 1314 O O . ALA A 1 201 ? -9.650 -4.441 17.431 1.00 56.44 201 ALA A O 1
ATOM 1315 N N . LEU A 1 202 ? -11.095 -3.205 18.572 1.00 59.62 202 LEU A N 1
ATOM 1316 C CA . LEU A 1 202 ? -12.077 -3.178 17.454 1.00 59.62 202 LEU A CA 1
ATOM 1317 C C . LEU A 1 202 ? -13.090 -2.011 17.473 1.00 59.62 202 LEU A C 1
ATOM 1319 O O . LEU A 1 202 ? -14.057 -2.096 18.185 1.00 59.62 202 LEU A O 1
ATOM 1323 N N . ALA A 1 203 ? -13.012 -0.952 16.682 1.00 57.66 203 ALA A N 1
ATOM 1324 C CA . ALA A 1 203 ? -13.870 0.244 16.858 1.00 57.66 203 ALA A CA 1
ATOM 1325 C C . ALA A 1 203 ? -14.648 0.661 15.600 1.00 57.66 203 ALA A C 1
ATOM 1327 O O . ALA A 1 203 ? -14.515 -0.066 14.626 1.00 57.66 203 ALA A O 1
ATOM 1328 N N . ARG A 1 204 ? -15.337 1.827 15.491 1.00 56.47 204 ARG A N 1
ATOM 1329 C CA . ARG A 1 204 ? -16.434 2.437 16.292 1.00 56.47 204 ARG A CA 1
ATOM 1330 C C . ARG A 1 204 ? -17.540 2.948 15.354 1.00 56.47 204 ARG A C 1
ATOM 1332 O O . ARG A 1 204 ? -17.315 3.887 14.608 1.00 56.47 204 ARG A O 1
ATOM 1339 N N . ASP A 1 205 ? -18.763 2.494 15.575 1.00 53.81 205 ASP A N 1
ATOM 1340 C CA . ASP A 1 205 ? -19.987 3.271 15.343 1.00 53.81 205 ASP A CA 1
ATOM 1341 C C . ASP A 1 205 ? -20.972 2.810 16.432 1.00 53.81 205 ASP A C 1
ATOM 1343 O O . ASP A 1 205 ? -20.543 2.624 17.570 1.00 53.81 205 ASP A O 1
ATOM 1347 N N . ILE A 1 206 ? -22.215 2.439 16.106 1.00 47.59 206 ILE A N 1
ATOM 1348 C CA . ILE A 1 206 ? -22.808 1.224 16.708 1.00 47.59 206 ILE A CA 1
ATOM 1349 C C . ILE A 1 206 ? -21.712 0.140 16.877 1.00 47.59 206 ILE A C 1
ATOM 1351 O O . ILE A 1 206 ? -20.978 -0.142 15.932 1.00 47.59 206 ILE A O 1
ATOM 1355 N N . LEU A 1 207 ? -21.625 -0.494 18.049 1.00 48.34 207 LEU A N 1
ATOM 1356 C CA . LEU A 1 207 ? -20.685 -1.574 18.381 1.00 48.34 207 LEU A CA 1
ATOM 1357 C C . LEU A 1 207 ? -19.186 -1.218 18.390 1.00 48.34 207 LEU A C 1
ATOM 1359 O O . LEU A 1 207 ? -18.374 -2.068 18.013 1.00 48.34 207 LEU A O 1
ATOM 1363 N N . SER A 1 208 ? -18.744 -0.039 18.853 1.00 52.28 208 SER A N 1
ATOM 1364 C CA . SER A 1 208 ? -17.302 0.049 19.115 1.00 52.28 208 SER A CA 1
ATOM 1365 C C . SER A 1 208 ? -16.835 -0.782 20.287 1.00 52.28 208 SER A C 1
ATOM 1367 O O . SER A 1 208 ? -17.458 -0.866 21.330 1.00 52.28 208 SER A O 1
ATOM 1369 N N . LEU A 1 209 ? -15.597 -1.205 20.150 1.00 51.38 209 LEU A N 1
ATOM 1370 C CA . LEU A 1 209 ? -14.717 -1.851 21.095 1.00 51.38 209 LEU A CA 1
ATOM 1371 C C . LEU A 1 209 ? -13.376 -1.101 21.050 1.00 51.38 209 LEU A C 1
ATOM 1373 O O . LEU A 1 209 ? -13.067 -0.352 20.130 1.00 51.38 209 LEU A O 1
ATOM 1377 N N . ALA A 1 210 ? -12.537 -1.368 22.024 1.00 54.69 210 ALA A N 1
ATOM 1378 C CA . ALA A 1 210 ? -11.100 -1.483 21.843 1.00 54.69 210 ALA A CA 1
ATOM 1379 C C . ALA A 1 210 ? -10.641 -2.398 22.967 1.00 54.69 210 ALA A C 1
ATOM 1381 O O . ALA A 1 210 ? -11.390 -2.596 23.928 1.00 54.69 210 ALA A O 1
ATOM 1382 N N . MET A 1 211 ? -9.501 -3.060 22.807 1.00 52.59 211 MET A N 1
ATOM 1383 C CA . MET A 1 211 ? -9.165 -4.222 23.620 1.00 52.59 211 MET A CA 1
ATOM 1384 C C . MET A 1 211 ? -7.671 -4.562 23.544 1.00 52.59 211 MET A C 1
ATOM 1386 O O . MET A 1 211 ? -6.999 -4.271 22.563 1.00 52.59 211 MET A O 1
ATOM 1390 N N . GLY A 1 212 ? -7.132 -5.022 24.671 1.00 54.91 212 GLY A N 1
ATOM 1391 C CA . GLY A 1 212 ? -5.721 -4.839 25.015 1.00 54.91 212 GLY A CA 1
ATOM 1392 C C . GLY A 1 212 ? -5.587 -4.385 26.470 1.00 54.91 212 GLY A C 1
ATOM 1393 O O . GLY A 1 212 ? -6.526 -4.507 27.258 1.00 54.91 212 GLY A O 1
ATOM 1394 N N . ALA A 1 213 ? -4.434 -3.852 26.863 1.00 55.34 213 ALA A N 1
ATOM 1395 C CA . ALA A 1 213 ? -4.248 -3.222 28.173 1.00 55.34 213 ALA A CA 1
ATOM 1396 C C . ALA A 1 213 ? -3.961 -1.721 27.978 1.00 55.34 213 ALA A C 1
ATOM 1398 O O . ALA A 1 213 ? -2.808 -1.316 28.133 1.00 55.34 213 ALA A O 1
ATOM 1399 N N . PRO A 1 214 ? -4.954 -0.891 27.584 1.00 50.81 214 PRO A N 1
ATOM 1400 C CA . PRO A 1 214 ? -6.379 -0.968 27.935 1.00 50.81 214 PRO A CA 1
ATOM 1401 C C . PRO A 1 214 ? -7.322 -1.272 26.763 1.00 50.81 214 PRO A C 1
ATOM 1403 O O . PRO A 1 214 ? -6.901 -1.597 25.658 1.00 50.81 214 PRO A O 1
ATOM 1406 N N . ALA A 1 215 ? -8.625 -1.131 27.024 1.00 57.09 215 ALA A N 1
ATOM 1407 C CA . ALA A 1 215 ? -9.659 -1.667 26.160 1.00 57.09 215 ALA A CA 1
ATOM 1408 C C . ALA A 1 215 ? -10.995 -0.881 26.103 1.00 57.09 215 ALA A C 1
ATOM 1410 O O . ALA A 1 215 ? -11.934 -1.307 26.762 1.00 57.09 215 ALA A O 1
ATOM 1411 N N . PRO A 1 216 ? -11.114 0.253 25.379 1.00 53.44 216 PRO A N 1
ATOM 1412 C CA . PRO A 1 216 ? -12.301 1.142 25.454 1.00 53.44 216 PRO A CA 1
ATOM 1413 C C . PRO A 1 216 ? -13.305 1.209 24.272 1.00 53.44 216 PRO A C 1
ATOM 1415 O O . PRO A 1 216 ? -12.956 1.380 23.108 1.00 53.44 216 PRO A O 1
ATOM 1418 N N . ALA A 1 217 ? -14.599 1.313 24.583 1.00 56.12 217 ALA A N 1
ATOM 1419 C CA . ALA A 1 217 ? -15.685 0.930 23.675 1.00 56.12 217 ALA A CA 1
ATOM 1420 C C . ALA A 1 217 ? -16.924 1.865 23.732 1.00 56.12 217 ALA A C 1
ATOM 1422 O O . ALA A 1 217 ? -17.224 2.391 24.804 1.00 56.12 217 ALA A O 1
ATOM 1423 N N . LYS A 1 218 ? -17.609 2.146 22.605 1.00 54.69 218 LYS A N 1
ATOM 1424 C CA . LYS A 1 218 ? -18.701 3.148 22.496 1.00 54.69 218 LYS A CA 1
ATOM 1425 C C . LYS A 1 218 ? -19.656 3.012 21.281 1.00 54.69 218 LYS A C 1
ATOM 1427 O O . LYS A 1 218 ? -19.195 2.648 20.216 1.00 54.69 218 LYS A O 1
ATOM 1432 N N . GLY A 1 219 ? -20.932 3.385 21.420 1.00 57.62 219 GLY A N 1
ATOM 1433 C CA . GLY A 1 219 ? -21.988 3.320 20.389 1.00 57.62 219 GLY A CA 1
ATOM 1434 C C . GLY A 1 219 ? -22.746 1.982 20.378 1.00 57.62 219 GLY A C 1
ATOM 1435 O O . GLY A 1 219 ? -22.112 0.941 20.462 1.00 57.62 219 GLY A O 1
ATOM 1436 N N . ILE A 1 220 ? -24.095 2.021 20.335 1.00 51.12 220 ILE A N 1
ATOM 1437 C CA . ILE A 1 220 ? -25.064 0.932 20.668 1.00 51.12 220 ILE A CA 1
ATOM 1438 C C . ILE A 1 220 ? -24.414 -0.465 20.748 1.00 51.12 220 ILE A C 1
ATOM 1440 O O . ILE A 1 220 ? -24.031 -0.994 19.707 1.00 51.12 220 ILE A O 1
ATOM 1444 N N . LEU A 1 221 ? -24.353 -1.078 21.942 1.00 50.25 221 LEU A N 1
ATOM 1445 C CA . LEU A 1 221 ? -23.634 -2.341 22.226 1.00 50.25 221 LEU A CA 1
ATOM 1446 C C . LEU A 1 221 ? -22.108 -2.247 22.161 1.00 50.25 221 LEU A C 1
ATOM 1448 O O . LEU A 1 221 ? -21.480 -2.928 21.357 1.00 50.25 221 LEU A O 1
ATOM 1452 N N . ALA A 1 222 ? -21.482 -1.505 23.072 1.00 57.56 222 ALA A N 1
ATOM 1453 C CA . ALA A 1 222 ? -20.055 -1.209 22.939 1.00 57.56 222 ALA A CA 1
ATOM 1454 C C . ALA A 1 222 ? -19.150 -1.718 24.094 1.00 57.56 222 ALA A C 1
ATOM 1456 O O . ALA A 1 222 ? -18.856 -0.959 25.018 1.00 57.56 222 ALA A O 1
ATOM 1457 N N . PRO A 1 223 ? -18.723 -3.004 24.091 1.00 58.41 223 PRO A N 1
ATOM 1458 C CA . PRO A 1 223 ? -17.943 -3.633 25.173 1.00 58.41 223 PRO A CA 1
ATOM 1459 C C . PRO A 1 223 ? -16.435 -3.346 25.297 1.00 58.41 223 PRO A C 1
ATOM 1461 O O . PRO A 1 223 ? -15.682 -3.358 24.334 1.00 58.41 223 PRO A O 1
ATOM 1464 N N . ALA A 1 224 ? -15.950 -3.260 26.529 1.00 55.25 224 ALA A N 1
ATOM 1465 C CA . ALA A 1 224 ? -14.590 -2.863 26.885 1.00 55.25 224 ALA A CA 1
ATOM 1466 C C . ALA A 1 224 ? -13.918 -3.899 27.797 1.00 55.25 224 ALA A C 1
ATOM 1468 O O . ALA A 1 224 ? -14.535 -4.300 28.783 1.00 55.25 224 ALA A O 1
ATOM 1469 N N . ILE A 1 225 ? -12.702 -4.379 27.490 1.00 58.53 225 ILE A N 1
ATOM 1470 C CA . ILE A 1 225 ? -12.124 -5.601 28.112 1.00 58.53 225 ILE A CA 1
ATOM 1471 C C . ILE A 1 225 ? -10.577 -5.590 28.216 1.00 58.53 225 ILE A C 1
ATOM 1473 O O . ILE A 1 225 ? -9.883 -5.902 27.253 1.00 58.53 225 ILE A O 1
ATOM 1477 N N . GLY A 1 226 ? -10.007 -5.244 29.372 1.00 61.81 226 GLY A N 1
ATOM 1478 C CA . GLY A 1 226 ? -8.583 -4.904 29.503 1.00 61.81 226 GLY A CA 1
ATOM 1479 C C . GLY A 1 226 ? -8.225 -4.178 30.797 1.00 61.81 226 GLY A C 1
ATOM 1480 O O . GLY A 1 226 ? -9.064 -4.002 31.671 1.00 61.81 226 GLY A O 1
ATOM 1481 N N . VAL A 1 227 ? -6.983 -3.720 30.954 1.00 56.12 227 VAL A N 1
ATOM 1482 C CA . VAL A 1 227 ? -6.603 -2.875 32.103 1.00 56.12 227 VAL A CA 1
ATOM 1483 C C . VAL A 1 227 ? -6.346 -1.436 31.652 1.00 56.12 227 VAL A C 1
ATOM 1485 O O . VAL A 1 227 ? -5.284 -1.192 31.082 1.00 56.12 227 VAL A O 1
ATOM 1488 N N . PRO A 1 228 ? -7.230 -0.465 31.964 1.00 49.69 228 PRO A N 1
ATOM 1489 C CA . PRO A 1 228 ? -8.663 -0.588 32.294 1.00 49.69 228 PRO A CA 1
ATOM 1490 C C . PRO A 1 228 ? -9.578 -0.835 31.077 1.00 49.69 228 PRO A C 1
ATOM 1492 O O . PRO A 1 228 ? -9.124 -0.964 29.938 1.00 49.69 228 PRO A O 1
ATOM 1495 N N . ALA A 1 229 ? -10.889 -0.887 31.331 1.00 57.34 229 ALA A N 1
ATOM 1496 C CA . ALA A 1 229 ? -11.896 -1.370 30.388 1.00 57.34 229 ALA A CA 1
ATOM 1497 C C . ALA A 1 229 ? -13.249 -0.632 30.491 1.00 57.34 229 ALA A C 1
ATOM 1499 O O . ALA A 1 229 ? -14.133 -1.093 31.210 1.00 57.34 229 ALA A O 1
ATOM 1500 N N . PRO A 1 230 ? -13.431 0.520 29.817 1.00 56.91 230 PRO A N 1
ATOM 1501 C CA . PRO A 1 230 ? -14.657 1.326 29.884 1.00 56.91 230 PRO A CA 1
ATOM 1502 C C . PRO A 1 230 ? -15.535 1.312 28.609 1.00 56.91 230 PRO A C 1
ATOM 1504 O O . PRO A 1 230 ? -15.041 1.545 27.503 1.00 56.91 230 PRO A O 1
ATOM 1507 N N . ALA A 1 231 ? -16.844 1.107 28.781 1.00 58.62 231 ALA A N 1
ATOM 1508 C CA . ALA A 1 231 ? -17.835 0.825 27.732 1.00 58.62 231 ALA A CA 1
ATOM 1509 C C . ALA A 1 231 ? -19.041 1.788 27.774 1.00 58.62 231 ALA A C 1
ATOM 1511 O O . ALA A 1 231 ? -19.493 2.126 28.872 1.00 58.62 231 ALA A O 1
ATOM 1512 N N . MET A 1 232 ? -19.608 2.192 26.623 1.00 59.38 232 MET A N 1
ATOM 1513 C CA . MET A 1 232 ? -20.739 3.156 26.515 1.00 59.38 232 MET A CA 1
ATOM 1514 C C . MET A 1 232 ? -21.797 2.785 25.436 1.00 59.38 232 MET A C 1
ATOM 1516 O O . MET A 1 232 ? -21.465 2.075 24.502 1.00 59.38 232 MET A O 1
ATOM 1520 N N . ASP A 1 233 ? -23.028 3.312 25.538 1.00 58.97 233 ASP A N 1
ATOM 1521 C CA . ASP A 1 233 ? -24.205 3.163 24.645 1.00 58.97 233 ASP A CA 1
ATOM 1522 C C . ASP A 1 233 ? -25.003 1.840 24.698 1.00 58.97 233 ASP A C 1
ATOM 1524 O O . ASP A 1 233 ? -24.471 0.731 24.675 1.00 58.97 233 ASP A O 1
ATOM 1528 N N . LEU A 1 234 ? -26.336 1.971 24.726 1.00 55.31 234 LEU A N 1
ATOM 1529 C CA . LEU A 1 234 ? -27.267 0.923 25.165 1.00 55.31 234 LEU A CA 1
ATOM 1530 C C . LEU A 1 234 ? -27.283 -0.380 24.347 1.00 55.31 234 LEU A C 1
ATOM 1532 O O . LEU A 1 234 ? -27.490 -0.317 23.136 1.00 55.31 234 LEU A O 1
ATOM 1536 N N . PRO A 1 235 ? -27.331 -1.559 25.006 1.00 52.59 235 PRO A N 1
ATOM 1537 C CA . PRO A 1 235 ? -26.829 -1.891 26.354 1.00 52.59 235 PRO A CA 1
ATOM 1538 C C . PRO A 1 235 ? -25.310 -2.162 26.367 1.00 52.59 235 PRO A C 1
ATOM 1540 O O . PRO A 1 235 ? -24.723 -2.387 25.319 1.00 52.59 235 PRO A O 1
ATOM 1543 N N . VAL A 1 236 ? -24.650 -2.172 27.534 1.00 62.28 236 VAL A N 1
ATOM 1544 C CA . VAL A 1 236 ? -23.193 -1.898 27.593 1.00 62.28 236 VAL A CA 1
ATOM 1545 C C . VAL A 1 236 ? -22.391 -2.668 28.671 1.00 62.28 236 VAL A C 1
ATOM 1547 O O . VAL A 1 236 ? -22.910 -2.950 29.750 1.00 62.28 236 VAL A O 1
ATOM 1550 N N . LEU A 1 237 ? -21.116 -3.020 28.401 1.00 61.19 237 LEU A N 1
ATOM 1551 C CA . LEU A 1 237 ? -20.342 -4.025 29.169 1.00 61.19 237 LEU A CA 1
ATOM 1552 C C . LEU A 1 237 ? -18.828 -3.737 29.333 1.00 61.19 237 LEU A C 1
ATOM 1554 O O . LEU A 1 237 ? -18.128 -3.583 28.343 1.00 61.19 237 LEU A O 1
ATOM 1558 N N . ALA A 1 238 ? -18.289 -3.794 30.556 1.00 56.78 238 ALA A N 1
ATOM 1559 C CA . ALA A 1 238 ? -16.915 -3.389 30.895 1.00 56.78 238 ALA A CA 1
ATOM 1560 C C . ALA A 1 238 ? -16.162 -4.359 31.845 1.00 56.78 238 ALA A C 1
ATOM 1562 O O . ALA A 1 238 ? -16.699 -4.717 32.892 1.00 56.78 238 ALA A O 1
ATOM 1563 N N . ILE A 1 239 ? -14.918 -4.775 31.542 1.00 61.97 239 ILE A N 1
ATOM 1564 C CA . ILE A 1 239 ? -14.214 -5.864 32.274 1.00 61.97 239 ILE A CA 1
ATOM 1565 C C . ILE A 1 239 ? -12.686 -5.647 32.417 1.00 61.97 239 ILE A C 1
ATOM 1567 O O . ILE A 1 239 ? -11.970 -5.697 31.421 1.00 61.97 239 ILE A O 1
ATOM 1571 N N . GLY A 1 240 ? -12.144 -5.484 33.636 1.00 65.00 240 GLY A N 1
ATOM 1572 C CA . GLY A 1 240 ? -10.736 -5.081 33.827 1.00 65.00 240 GLY A CA 1
ATOM 1573 C C . GLY A 1 240 ? -10.257 -4.896 35.272 1.00 65.00 240 GLY A C 1
ATOM 1574 O O . GLY A 1 240 ? -10.987 -5.181 36.210 1.00 65.00 240 GLY A O 1
ATOM 1575 N N . ILE A 1 241 ? -9.045 -4.363 35.490 1.00 56.06 241 ILE A N 1
ATOM 1576 C CA . ILE A 1 241 ? -8.794 -3.569 36.716 1.00 56.06 241 ILE A CA 1
ATOM 1577 C C . ILE A 1 241 ? -9.365 -2.177 36.417 1.00 56.06 241 ILE A C 1
ATOM 1579 O O . ILE A 1 241 ? -8.917 -1.561 35.453 1.00 56.06 241 ILE A O 1
ATOM 1583 N N . GLN A 1 242 ? -10.310 -1.683 37.222 1.00 52.28 242 GLN A N 1
ATOM 1584 C CA . GLN A 1 242 ? -11.014 -0.403 37.025 1.00 52.28 242 GLN A CA 1
ATOM 1585 C C . GLN A 1 242 ? -11.878 -0.363 35.745 1.00 52.28 242 GLN A C 1
ATOM 1587 O O . GLN A 1 242 ? -11.632 0.413 34.820 1.00 52.28 242 GLN A O 1
ATOM 1592 N N . ALA A 1 243 ? -12.902 -1.212 35.681 1.00 58.59 243 ALA A N 1
ATOM 1593 C CA . ALA A 1 243 ? -13.854 -1.296 34.577 1.00 58.59 243 ALA A CA 1
ATOM 1594 C C . ALA A 1 243 ? -15.173 -0.561 34.868 1.00 58.59 243 ALA A C 1
ATOM 1596 O O . ALA A 1 243 ? -15.646 -0.523 36.002 1.00 58.59 243 ALA A O 1
ATOM 1597 N N . SER A 1 244 ? -15.799 0.024 33.839 1.00 61.94 244 SER A N 1
ATOM 1598 C CA . SER A 1 244 ? -17.010 0.847 33.996 1.00 61.94 244 SER A CA 1
ATOM 1599 C C . SER A 1 244 ? -17.916 0.862 32.754 1.00 61.94 244 SER A C 1
ATOM 1601 O O . SER A 1 244 ? -17.442 1.112 31.648 1.00 61.94 244 SER A O 1
ATOM 1603 N N . ALA A 1 245 ? -19.220 0.629 32.939 1.00 62.66 245 ALA A N 1
ATOM 1604 C CA . ALA A 1 245 ? -20.264 0.632 31.905 1.00 62.66 245 ALA A CA 1
ATOM 1605 C C . ALA A 1 245 ? -21.462 1.474 32.375 1.00 62.66 245 ALA A C 1
ATOM 1607 O O . ALA A 1 245 ? -21.742 1.496 33.576 1.00 62.66 245 ALA A O 1
ATOM 1608 N N . MET A 1 246 ? -22.136 2.191 31.464 1.00 63.50 246 MET A N 1
ATOM 1609 C CA . MET A 1 246 ? -22.810 3.449 31.850 1.00 63.50 246 MET A CA 1
ATOM 1610 C C . MET A 1 246 ? -24.315 3.598 31.527 1.00 63.50 246 MET A C 1
ATOM 1612 O O . MET A 1 246 ? -24.962 4.418 32.175 1.00 63.50 246 MET A O 1
ATOM 1616 N N . ASP A 1 247 ? -24.906 2.806 30.626 1.00 65.69 247 ASP A N 1
ATOM 1617 C CA . ASP A 1 247 ? -26.302 2.963 30.162 1.00 65.69 247 ASP A CA 1
ATOM 1618 C C . ASP A 1 247 ? -27.183 1.727 30.459 1.00 65.69 247 ASP A C 1
ATOM 1620 O O . ASP A 1 247 ? -26.774 0.600 30.215 1.00 65.69 247 ASP A O 1
ATOM 1624 N N . LEU A 1 248 ? -28.416 1.891 30.962 1.00 50.38 248 LEU A N 1
ATOM 1625 C CA . LEU A 1 248 ? -29.242 0.768 31.460 1.00 50.38 248 LEU A CA 1
ATOM 1626 C C . LEU A 1 248 ? -29.940 -0.097 30.375 1.00 50.38 248 LEU A C 1
ATOM 1628 O O . LEU A 1 248 ? -30.892 0.389 29.760 1.00 50.38 248 LEU A O 1
ATOM 1632 N N . PRO A 1 249 ? -29.633 -1.408 30.237 1.00 55.75 249 PRO A N 1
ATOM 1633 C CA . PRO A 1 249 ? -28.817 -2.230 31.142 1.00 55.75 249 PRO A CA 1
ATOM 1634 C C . PRO A 1 249 ? -27.294 -2.178 30.886 1.00 55.75 249 PRO A C 1
ATOM 1636 O O . PRO A 1 249 ? -26.828 -2.438 29.776 1.00 55.75 249 PRO A O 1
ATOM 1639 N N . ALA A 1 250 ? -26.534 -1.931 31.963 1.00 57.75 250 ALA A N 1
ATOM 1640 C CA . ALA A 1 250 ? -25.069 -1.839 32.000 1.00 57.75 250 ALA A CA 1
ATOM 1641 C C . ALA A 1 250 ? -24.451 -2.862 32.970 1.00 57.75 250 ALA A C 1
ATOM 1643 O O . ALA A 1 250 ? -25.064 -3.187 33.990 1.00 57.75 250 ALA A O 1
ATOM 1644 N N . LEU A 1 251 ? -23.218 -3.315 32.703 1.00 61.25 251 LEU A N 1
ATOM 1645 C CA . LEU A 1 251 ? -22.474 -4.244 33.569 1.00 61.25 251 LEU A CA 1
ATOM 1646 C C . LEU A 1 251 ? -20.962 -3.934 33.606 1.00 61.25 251 LEU A C 1
ATOM 1648 O O . LEU A 1 251 ? -20.346 -3.789 32.554 1.00 61.25 251 LEU A O 1
ATOM 1652 N N . ALA A 1 252 ? -20.352 -3.875 34.797 1.00 58.94 252 ALA A N 1
ATOM 1653 C CA . ALA A 1 252 ? -18.931 -3.545 34.978 1.00 58.94 252 ALA A CA 1
ATOM 1654 C C . ALA A 1 252 ? -18.244 -4.385 36.076 1.00 58.94 252 ALA A C 1
ATOM 1656 O O . ALA A 1 252 ? -18.833 -4.557 37.145 1.00 58.94 252 ALA A O 1
ATOM 1657 N N . TRP A 1 253 ? -17.017 -4.879 35.839 1.00 64.56 253 TRP A N 1
ATOM 1658 C CA . TRP A 1 253 ? -16.286 -5.792 36.746 1.00 64.56 253 TRP A CA 1
ATOM 1659 C C . TRP A 1 253 ? -14.803 -5.433 36.982 1.00 64.56 253 TRP A C 1
ATOM 1661 O O . TRP A 1 253 ? -14.022 -5.385 36.032 1.00 64.56 253 TRP A O 1
ATOM 1671 N N . ASP A 1 254 ? -14.419 -5.304 38.262 1.00 62.97 254 ASP A N 1
ATOM 1672 C CA . ASP A 1 254 ? -13.071 -4.945 38.744 1.00 62.97 254 ASP A CA 1
ATOM 1673 C C . ASP A 1 254 ? -12.221 -6.142 39.223 1.00 62.97 254 ASP A C 1
ATOM 1675 O O . ASP A 1 254 ? -12.685 -7.004 39.972 1.00 62.97 254 ASP A O 1
ATOM 1679 N N . LEU A 1 255 ? -10.930 -6.135 38.873 1.00 68.88 255 LEU A N 1
ATOM 1680 C CA . LEU A 1 255 ? -9.890 -7.056 39.353 1.00 68.88 255 LEU A CA 1
ATOM 1681 C C . LEU A 1 255 ? -9.064 -6.447 40.521 1.00 68.88 255 LEU A C 1
ATOM 1683 O O . LEU A 1 255 ? -8.660 -5.286 40.440 1.00 68.88 255 LEU A O 1
ATOM 1687 N N . PRO A 1 256 ? -8.755 -7.201 41.602 1.00 56.25 256 PRO A N 1
ATOM 1688 C CA . PRO A 1 256 ? -8.135 -6.656 42.820 1.00 56.25 256 PRO A CA 1
ATOM 1689 C C . PRO A 1 256 ? -6.594 -6.522 42.788 1.00 56.25 256 PRO A C 1
ATOM 1691 O O . PRO A 1 256 ? -5.873 -7.416 42.348 1.00 56.25 256 PRO A O 1
ATOM 1694 N N . TYR A 1 257 ? -6.077 -5.443 43.392 1.00 48.47 257 TYR A N 1
ATOM 1695 C CA . TYR A 1 257 ? -4.660 -5.019 43.365 1.00 48.47 257 TYR A CA 1
ATOM 1696 C C . TYR A 1 257 ? -3.607 -5.988 43.959 1.00 48.47 257 TYR A C 1
ATOM 1698 O O . TYR A 1 257 ? -2.422 -5.864 43.653 1.00 48.47 257 TYR A O 1
ATOM 1706 N N . HIS A 1 258 ? -3.975 -6.931 44.834 1.00 46.97 258 HIS A N 1
ATOM 1707 C CA . HIS A 1 258 ? -2.997 -7.621 45.698 1.00 46.97 258 HIS A CA 1
ATOM 1708 C C . HIS A 1 258 ? -2.178 -8.755 45.051 1.00 46.97 258 HIS A C 1
ATOM 1710 O O . HIS A 1 258 ? -1.247 -9.254 45.681 1.00 46.97 258 HIS A O 1
ATOM 1716 N N . LEU A 1 259 ? -2.457 -9.148 43.804 1.00 44.44 259 LEU A N 1
ATOM 1717 C CA . LEU A 1 259 ? -1.710 -10.220 43.120 1.00 44.44 259 LEU A CA 1
ATOM 1718 C C . LEU A 1 259 ? -0.362 -9.769 42.517 1.00 44.44 259 LEU A C 1
ATOM 1720 O O . LEU A 1 259 ? 0.435 -10.614 42.121 1.00 44.44 259 LEU A O 1
ATOM 1724 N N . LEU A 1 260 ? -0.074 -8.462 42.499 1.00 44.75 260 LEU A N 1
ATOM 1725 C CA . LEU A 1 260 ? 1.186 -7.886 41.998 1.00 44.75 260 LEU A CA 1
ATOM 1726 C C . LEU A 1 260 ? 2.256 -7.646 43.081 1.00 44.75 260 LEU A C 1
ATOM 1728 O O . LEU A 1 260 ? 3.398 -7.343 42.748 1.00 44.75 260 LEU A O 1
ATOM 1732 N N . TRP A 1 261 ? 1.919 -7.806 44.366 1.00 27.28 261 TRP A N 1
ATOM 1733 C CA . TRP A 1 261 ? 2.864 -7.707 45.489 1.00 27.28 261 TRP A CA 1
ATOM 1734 C C . TRP A 1 261 ? 2.750 -8.929 46.407 1.00 27.28 261 TRP A C 1
ATOM 1736 O O . TRP A 1 261 ? 2.244 -8.866 47.530 1.00 27.28 261 TRP A O 1
ATOM 1746 N N . VAL A 1 262 ? 3.285 -10.066 45.952 1.00 37.75 262 VAL A N 1
ATOM 1747 C CA . VAL A 1 262 ? 3.577 -11.189 46.854 1.00 37.75 262 VAL A CA 1
ATOM 1748 C C . VAL A 1 262 ? 4.791 -10.831 47.709 1.00 37.75 262 VAL A C 1
ATOM 1750 O O . VAL A 1 262 ? 5.915 -11.238 47.423 1.00 37.75 262 VAL A O 1
ATOM 1753 N N . SER A 1 263 ? 4.553 -10.090 48.794 1.00 33.31 263 SER A N 1
ATOM 1754 C CA . SER A 1 263 ? 5.120 -10.415 50.108 1.00 33.31 263 SER A CA 1
ATOM 1755 C C . SER A 1 263 ? 4.568 -9.549 51.242 1.00 33.31 263 SER A C 1
ATOM 1757 O O . SER A 1 263 ? 4.879 -8.369 51.358 1.00 33.31 263 SER A O 1
ATOM 1759 N N . LYS A 1 264 ? 3.927 -10.254 52.186 1.00 27.47 264 LYS A N 1
ATOM 1760 C CA . LY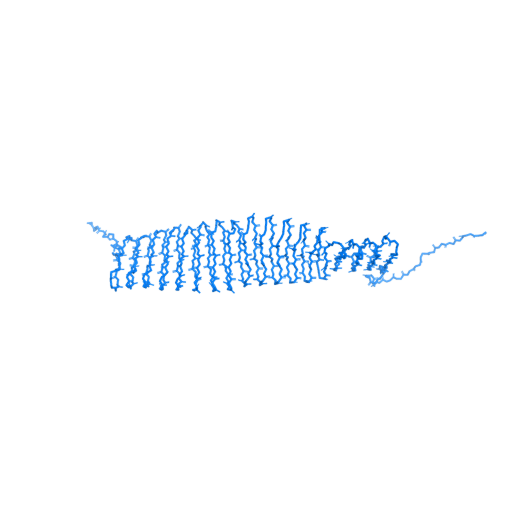S A 1 264 ? 3.936 -9.986 53.635 1.00 27.47 264 LYS A CA 1
ATOM 1761 C C . LYS A 1 264 ? 2.875 -9.041 54.229 1.00 27.47 264 LYS A C 1
ATOM 1763 O O . LYS A 1 264 ? 3.192 -7.964 54.707 1.00 27.47 264 LYS A O 1
ATOM 1768 N N . ALA A 1 265 ? 1.682 -9.629 54.369 1.00 28.39 265 ALA A N 1
ATOM 1769 C CA . ALA A 1 265 ? 0.948 -9.824 55.636 1.00 28.39 265 ALA A CA 1
ATOM 1770 C C . ALA A 1 265 ? 0.416 -8.595 56.432 1.00 28.39 265 ALA A C 1
ATOM 1772 O O . ALA A 1 265 ? 0.953 -7.499 56.329 1.00 28.39 265 ALA A O 1
ATOM 1773 N N . PRO A 1 266 ? -0.682 -8.751 57.207 1.00 35.00 266 PRO A N 1
ATOM 1774 C CA . PRO A 1 266 ? -1.673 -7.677 57.303 1.00 35.00 266 PRO A CA 1
ATOM 1775 C C . PRO A 1 266 ? -1.962 -7.169 58.732 1.00 35.00 266 PRO A C 1
ATOM 1777 O O . PRO A 1 266 ? -1.358 -7.600 59.710 1.00 35.00 266 PRO A O 1
ATOM 1780 N N . ALA A 1 267 ? -3.019 -6.350 58.796 1.00 31.67 267 ALA A N 1
ATOM 1781 C CA . ALA A 1 267 ? -3.870 -6.036 59.949 1.00 31.67 267 ALA A CA 1
ATOM 1782 C C . ALA A 1 267 ? -3.395 -4.906 60.879 1.00 31.67 267 ALA A C 1
ATOM 1784 O O . ALA A 1 267 ? -2.718 -5.098 61.886 1.00 31.67 267 ALA A O 1
ATOM 1785 N N . MET A 1 268 ? -3.880 -3.707 60.551 1.00 27.97 268 MET A N 1
ATOM 1786 C CA . MET A 1 268 ? -3.908 -2.553 61.439 1.00 27.97 268 MET A CA 1
ATOM 1787 C C . MET A 1 268 ? -4.950 -2.774 62.549 1.00 27.97 268 MET A C 1
ATOM 1789 O O . MET A 1 268 ? -6.094 -3.141 62.288 1.00 27.97 268 MET A O 1
ATOM 1793 N N . HIS A 1 269 ? -4.540 -2.543 63.791 1.00 37.81 269 HIS A N 1
ATOM 1794 C CA . HIS A 1 269 ? -5.402 -2.465 64.969 1.00 37.81 269 HIS A CA 1
ATOM 1795 C C . HIS A 1 269 ? -6.229 -1.168 64.912 1.00 37.81 269 HIS A C 1
ATOM 1797 O O . HIS A 1 269 ? -5.652 -0.144 64.566 1.00 37.81 269 HIS A O 1
ATOM 1803 N N . LEU A 1 270 ? -7.514 -1.181 65.300 1.00 28.08 270 LEU A N 1
ATOM 1804 C CA . LEU A 1 270 ? -8.201 -0.109 66.060 1.00 28.08 270 LEU A CA 1
ATOM 1805 C C . LEU A 1 270 ? -9.650 -0.550 66.427 1.00 28.08 270 LEU A C 1
ATOM 1807 O O . LEU A 1 270 ? -10.207 -1.379 65.707 1.00 28.08 270 LEU A O 1
ATOM 1811 N N . PRO A 1 271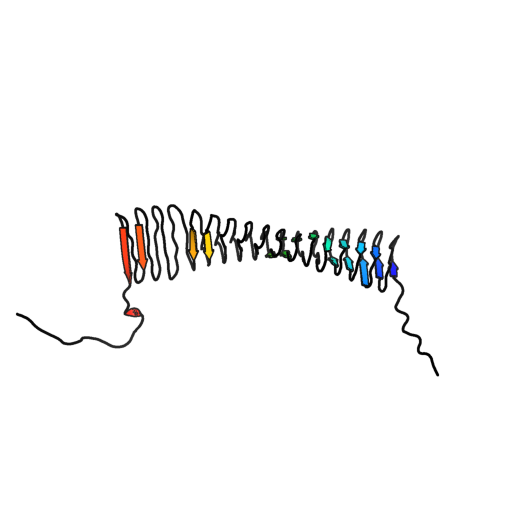 ? -10.248 -0.077 67.544 1.00 41.84 271 PRO A N 1
ATOM 1812 C CA . PRO A 1 271 ? -11.535 -0.566 68.067 1.00 41.84 271 PRO A CA 1
ATOM 1813 C C . PRO A 1 271 ? -12.632 0.530 68.091 1.00 41.84 271 PRO A C 1
ATOM 1815 O O . PRO A 1 271 ? -12.438 1.598 67.518 1.00 41.84 271 PRO A O 1
ATOM 1818 N N . VAL A 1 272 ? -13.703 0.295 68.879 1.00 32.31 272 VAL A N 1
ATOM 1819 C CA . VAL A 1 272 ? -14.694 1.291 69.375 1.00 32.31 272 VAL A CA 1
ATOM 1820 C C . VAL A 1 272 ? -15.822 1.581 68.343 1.00 32.31 272 VAL A C 1
ATOM 1822 O O . VAL A 1 272 ? -15.554 1.675 67.154 1.00 32.31 272 VAL A O 1
ATOM 1825 N N . ASN A 1 273 ? -17.123 1.657 68.679 1.00 28.77 273 ASN A N 1
ATOM 1826 C CA . ASN A 1 273 ? -17.764 1.979 69.964 1.00 28.77 273 ASN A CA 1
ATOM 1827 C C . ASN A 1 273 ? -19.103 1.250 70.232 1.00 28.77 273 ASN A C 1
ATOM 1829 O O . ASN A 1 273 ? -19.802 0.840 69.304 1.00 28.77 273 ASN A O 1
ATOM 1833 N N . SER A 1 274 ? -19.511 1.232 71.502 1.00 38.81 274 SER A N 1
ATOM 1834 C CA . SER A 1 274 ? -20.909 1.254 71.970 1.00 38.81 274 SER A CA 1
ATOM 1835 C C . SER A 1 274 ? -20.949 1.994 73.303 1.00 38.81 274 SER A C 1
ATOM 1837 O O . SER A 1 274 ? -20.132 1.617 74.170 1.00 38.81 274 SER A O 1
#

Organism: NCBI:txid1448309

Secondary structure (DSSP, 8-state):
---PPPP-PPPPEEESSS--EESTTEEEESTT-EEESTTEEEESTT-EEESTTEEEESTT-EEESTTEEEESTT-EEEETT--EESSS-EEEESS--EESTTEEE-STT-EEESTTEEE-STT-EEEEES--B-STT--EEEES--B-STT--EEEES--B-STT--EEEES--B-STT--EEEES--B-STT--EESTT--B-STT--EESSS--B-SSS--EESSSEEE-SSSEEEEESSEEE-SSSEEEEEPPGGGG--------------

Sequence (274 aa):
MGVLAPAMDPPPLAMGGPAPAMGLPALARDLLSLAMGAPALAVGVQAPAMDLPALARDLLALAMGAPALAVGVQAPAMGVLAPAMDPPPLAMGGPAPAMGLPALARDLLSLAMGAPALAVGVQAPAMGILAPATDVPAPAMGILAPATDVPAPAMGILAPATDVPAPAMGILAPATDVPAPAMGVLAPAMGVPALAMDLPALARDILSLAMGAPAPAKGILAPAIGVPAPAMDLPVLAIGIQASAMDLPALAWDLPYHLLWVSKAPAMHLPVNS

Foldseek 3Di:
DDDPDDDPQDDEAEEEDPEAFDEGHYYGYYHCHYFAEHYTYTHEHVWYFHYAYTYAYYDCGYFDEHYEATYEHCDDQAEHCFYTEDPPEATAEYNEYFYEQYYYTHYHCEYFDEHYTATCEHVEYTAYDCAYGNYHHEHTHEHCFHRHDVHEYTEYDVFHRDDVHEHTYEHCFYQHDVGAHGEEHCFHFDDVGYYEYYVGAADDDQAHWYPEQWIEFEHDETWTEHVFTEWEHPPIEGYHQDTYYDDVVYYTDHDDDPVVDPDDDDDDDDDDDD

InterPro domains:
  IPR011049 Serralysin-like metalloprotease, C-terminal [SSF101967] (13-99)
  IPR011049 Serralysin-like metalloprotease, C-terminal [SSF101967] (91-184)
  IPR011049 Serralysin-like metalloprotease, C-terminal [SSF101967] (169-251)